Protein AF-A0A9D6YKG1-F1 (afdb_monomer_lite)

Radius of gyration: 42.81 Å; chains: 1; bounding box: 74×61×124 Å

Sequence (192 aa):
MGKFFSRFKTAPPDPAVSTWGNLTQFYSLLIFLIAVPFVLIVALVWLTGILGFSVWIFAGFAALCAFAVWRLTKAWSAFKAKMSAQGSEVHDIMREAAKHGKDVELSLLNGVVTLRYRGQQGLETLPAAIPAPPLALAAPTHLEAAAEVTHPLQPERLREELQEFIRLRDTGVISPEEFDRIKASLLQRISA

Secondary structure (DSSP, 8-state):
--SSSTT---PPPPHHHHHHHHHHHHHHHHHHHHHHHHHHHHHHHHHHHHHHHHHHHHHHHHHHHHHHHHHHHHHHHHHHHHHHHHHHHHHHHHHHHHHHT--EEEEETTTTEEEEE--S---------PPP----------------------HHHHHHHHHHHHHHHHTTSS-HHHHHHHHHHHHHHHH-

Structure (mmCIF, N/CA/C/O backbone):
data_AF-A0A9D6YKG1-F1
#
_entry.id   AF-A0A9D6YKG1-F1
#
loop_
_atom_site.group_PDB
_atom_site.id
_atom_site.type_symbol
_atom_site.label_atom_id
_atom_site.label_alt_id
_atom_site.label_comp_id
_atom_site.label_asym_id
_atom_site.label_entity_id
_atom_site.label_seq_id
_atom_site.pdbx_PDB_ins_code
_atom_site.Cartn_x
_atom_site.Cartn_y
_atom_site.Cartn_z
_atom_site.occupancy
_atom_site.B_iso_or_equiv
_atom_site.auth_seq_id
_atom_site.auth_comp_id
_atom_site.auth_asym_id
_atom_site.auth_atom_id
_atom_site.pdbx_PDB_model_num
ATOM 1 N N . MET A 1 1 ? 28.776 36.176 -72.552 1.00 52.09 1 MET A N 1
ATOM 2 C CA . MET A 1 1 ? 28.239 35.836 -71.215 1.00 52.09 1 MET A CA 1
ATOM 3 C C . MET A 1 1 ? 27.890 34.343 -71.138 1.00 52.09 1 MET A C 1
ATOM 5 O O . MET A 1 1 ? 26.730 33.995 -71.252 1.00 52.09 1 MET A O 1
ATOM 9 N N . GLY A 1 2 ? 28.865 33.434 -71.002 1.00 56.88 2 GLY A N 1
ATOM 10 C CA . GLY A 1 2 ? 28.560 31.985 -71.012 1.00 56.88 2 GLY A CA 1
ATOM 11 C C . GLY A 1 2 ? 29.566 31.072 -70.307 1.00 56.88 2 GLY A C 1
ATOM 12 O O . GLY A 1 2 ? 29.428 29.859 -70.359 1.00 56.88 2 GLY A O 1
ATOM 13 N N . LYS A 1 3 ? 30.587 31.629 -69.641 1.00 61.34 3 LYS A N 1
ATOM 14 C CA . LYS A 1 3 ? 31.668 30.848 -69.008 1.00 61.34 3 LYS A CA 1
ATOM 15 C C . LYS A 1 3 ? 31.593 30.794 -67.474 1.00 61.34 3 LYS A C 1
ATOM 17 O O . LYS A 1 3 ? 32.433 30.151 -66.860 1.00 61.34 3 LYS A O 1
ATOM 22 N N . PHE A 1 4 ? 30.588 31.430 -66.862 1.00 63.06 4 PHE A N 1
ATOM 23 C CA . PHE A 1 4 ? 30.410 31.453 -65.402 1.00 63.06 4 PHE A CA 1
ATOM 24 C C . PHE A 1 4 ? 29.445 30.380 -64.865 1.00 63.06 4 PHE A C 1
ATOM 26 O O . PHE A 1 4 ? 29.495 30.074 -63.681 1.00 63.06 4 PHE A O 1
ATOM 33 N N . PHE A 1 5 ? 28.631 29.742 -65.716 1.00 62.72 5 PHE A N 1
ATOM 34 C CA . PHE A 1 5 ? 27.654 28.725 -65.287 1.00 62.72 5 PHE A CA 1
ATOM 35 C C . PHE A 1 5 ? 28.134 27.271 -65.426 1.00 62.72 5 PHE A C 1
ATOM 37 O O . PHE A 1 5 ? 27.455 26.355 -64.979 1.00 62.72 5 PHE A O 1
ATOM 44 N N . SER A 1 6 ? 29.314 27.019 -66.001 1.00 59.34 6 SER A N 1
ATOM 45 C CA . SER A 1 6 ? 29.818 25.652 -66.216 1.00 59.34 6 SER A CA 1
ATOM 46 C C . SER A 1 6 ? 30.589 25.058 -65.030 1.00 59.34 6 SER A C 1
ATOM 48 O O . SER A 1 6 ? 30.966 23.888 -65.085 1.00 59.34 6 SER A O 1
ATOM 50 N N . ARG A 1 7 ? 30.821 25.824 -63.953 1.00 59.38 7 ARG A N 1
ATOM 51 C CA . ARG A 1 7 ? 31.571 25.360 -62.768 1.00 59.38 7 ARG A CA 1
ATOM 52 C C . ARG A 1 7 ? 30.713 24.781 -61.638 1.00 59.38 7 ARG A C 1
ATOM 54 O O . ARG A 1 7 ? 31.279 24.247 -60.695 1.00 59.38 7 ARG A O 1
ATOM 61 N N . PHE A 1 8 ? 29.385 24.795 -61.755 1.00 61.06 8 PHE A N 1
ATOM 62 C CA . PHE A 1 8 ? 28.477 24.132 -60.808 1.00 61.06 8 PHE A CA 1
ATOM 63 C C . PHE A 1 8 ? 27.961 22.797 -61.359 1.00 61.06 8 PHE A C 1
ATOM 65 O O . PHE A 1 8 ? 26.767 22.516 -61.326 1.00 61.06 8 PHE A O 1
ATOM 72 N N . LYS A 1 9 ? 28.854 21.954 -61.890 1.00 57.94 9 LYS A N 1
ATOM 73 C CA . LYS A 1 9 ? 28.532 20.527 -61.982 1.00 57.94 9 LYS A CA 1
ATOM 74 C C . LYS A 1 9 ? 28.623 19.981 -60.563 1.00 57.94 9 LYS A C 1
ATOM 76 O O . LYS A 1 9 ? 29.722 19.812 -60.045 1.00 57.94 9 LYS A O 1
ATOM 81 N N . THR A 1 10 ? 27.468 19.796 -59.933 1.00 65.38 10 THR A N 1
ATOM 82 C CA . THR A 1 10 ? 27.302 19.019 -58.704 1.00 65.38 10 THR A CA 1
ATOM 83 C C . THR A 1 10 ? 28.129 17.747 -58.841 1.00 65.38 10 THR A C 1
ATOM 85 O O . THR A 1 10 ? 27.922 16.970 -59.775 1.00 65.38 10 THR A O 1
ATOM 88 N N . ALA A 1 11 ? 29.127 17.585 -57.970 1.00 66.69 11 ALA A N 1
ATOM 89 C CA . ALA A 1 11 ? 29.905 16.358 -57.916 1.00 66.69 11 ALA A CA 1
ATOM 90 C C . ALA A 1 11 ? 28.928 15.177 -57.763 1.00 66.69 11 ALA A C 1
ATOM 92 O O . ALA A 1 11 ? 27.940 15.318 -57.031 1.00 66.69 11 ALA A O 1
ATOM 93 N N . PRO A 1 12 ? 29.137 14.056 -58.477 1.00 68.69 12 PRO A N 1
ATOM 94 C CA . PRO A 1 12 ? 28.288 12.885 -58.310 1.00 68.69 12 PRO A CA 1
ATOM 95 C C . PRO A 1 12 ? 28.269 12.514 -56.819 1.00 68.69 12 PRO A C 1
ATOM 97 O O . PRO A 1 12 ? 29.334 12.528 -56.197 1.00 68.69 12 PRO A O 1
ATOM 100 N N . PRO A 1 13 ? 27.086 12.270 -56.226 1.00 66.38 13 PRO A N 1
ATOM 101 C CA . PRO A 1 13 ? 26.977 12.002 -54.801 1.00 66.38 13 PRO A CA 1
ATOM 102 C C . PRO A 1 13 ? 27.870 10.818 -54.444 1.00 66.38 13 PRO A C 1
ATOM 104 O O . PRO A 1 13 ? 27.784 9.754 -55.059 1.00 66.38 13 PRO A O 1
ATOM 107 N N . ASP A 1 14 ? 28.757 11.047 -53.481 1.00 69.75 14 ASP A N 1
ATOM 108 C CA . ASP A 1 14 ? 29.755 10.080 -53.050 1.00 69.75 14 ASP A CA 1
ATOM 109 C C . ASP A 1 14 ? 29.025 8.839 -52.493 1.00 69.75 14 ASP A C 1
ATOM 111 O O . ASP A 1 14 ? 28.285 8.959 -51.506 1.00 69.75 14 ASP A O 1
ATOM 115 N N . PRO A 1 15 ? 29.161 7.645 -53.103 1.00 68.00 15 PRO A N 1
ATOM 116 C CA . PRO A 1 15 ? 28.363 6.468 -52.740 1.00 68.00 15 PRO A CA 1
ATOM 117 C C . PRO A 1 15 ? 28.587 6.027 -51.285 1.00 68.00 15 PRO A C 1
ATOM 119 O O . PRO A 1 15 ? 27.713 5.400 -50.684 1.00 68.00 15 PRO A O 1
ATOM 122 N N . ALA A 1 16 ? 29.723 6.416 -50.696 1.00 66.50 16 ALA A N 1
ATOM 123 C CA . ALA A 1 16 ? 30.060 6.178 -49.297 1.00 66.50 16 ALA A CA 1
ATOM 124 C C . ALA A 1 16 ? 29.119 6.899 -48.306 1.00 66.50 16 ALA A C 1
ATOM 126 O O . ALA A 1 16 ? 28.861 6.388 -47.212 1.00 66.50 16 ALA A O 1
ATOM 127 N N . VAL A 1 17 ? 28.555 8.056 -48.680 1.00 64.06 17 VAL A N 1
ATOM 128 C CA . VAL A 1 17 ? 27.615 8.806 -47.824 1.00 64.06 17 VAL A CA 1
ATOM 129 C C . VAL A 1 17 ? 26.230 8.147 -47.834 1.00 64.06 17 VAL A C 1
ATOM 131 O O . VAL A 1 17 ? 25.577 8.058 -46.792 1.00 64.06 17 VAL A O 1
ATOM 134 N N . SER A 1 18 ? 25.804 7.582 -48.969 1.00 68.31 18 SER A N 1
ATOM 135 C CA . SER A 1 18 ? 24.546 6.825 -49.060 1.00 68.31 18 SER A CA 1
ATOM 136 C C . SER A 1 18 ? 24.573 5.519 -48.259 1.00 68.31 18 SER A C 1
ATOM 138 O O . SER A 1 18 ? 23.550 5.129 -47.697 1.00 68.31 18 SER A O 1
ATOM 140 N N . THR A 1 19 ? 25.726 4.852 -48.139 1.00 81.62 19 THR A N 1
ATOM 141 C CA . THR A 1 19 ? 25.829 3.602 -47.366 1.00 81.62 19 THR A CA 1
ATOM 142 C C . THR A 1 19 ? 25.633 3.794 -45.862 1.00 81.62 19 THR A C 1
ATOM 144 O O . THR A 1 19 ? 24.982 2.961 -45.237 1.00 81.62 19 THR A O 1
ATOM 147 N N . TRP A 1 20 ? 26.104 4.901 -45.277 1.00 85.12 20 TRP A N 1
ATOM 148 C CA . TRP A 1 20 ? 25.932 5.180 -43.842 1.00 85.12 20 TRP A CA 1
ATOM 149 C C . TRP A 1 20 ? 24.485 5.504 -43.463 1.00 85.12 20 TRP A C 1
ATOM 151 O O . TRP A 1 20 ? 23.997 5.038 -42.429 1.00 85.12 20 TRP A O 1
ATOM 161 N N . GLY A 1 21 ? 23.783 6.263 -44.311 1.00 88.12 21 GLY A N 1
ATOM 162 C CA . GLY A 1 21 ? 22.361 6.559 -44.120 1.00 88.12 21 GLY A CA 1
ATOM 163 C C . GLY A 1 21 ? 21.513 5.288 -44.154 1.0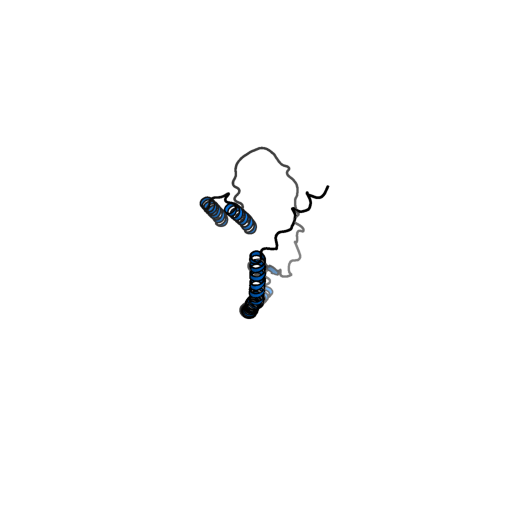0 88.12 21 GLY A C 1
ATOM 164 O O . GLY A 1 21 ? 20.728 5.042 -43.239 1.00 88.12 21 GLY A O 1
ATOM 165 N N . ASN A 1 22 ? 21.757 4.427 -45.146 1.00 89.19 22 ASN A N 1
ATOM 166 C CA . ASN A 1 22 ? 21.062 3.146 -45.279 1.00 89.19 22 ASN A CA 1
ATOM 167 C C . ASN A 1 22 ? 21.355 2.202 -44.103 1.00 89.19 22 ASN A C 1
ATOM 169 O O . ASN A 1 22 ? 20.443 1.554 -43.592 1.00 89.19 22 ASN A O 1
ATOM 173 N N . LEU A 1 23 ? 22.608 2.154 -43.636 1.00 92.81 23 LEU A N 1
ATOM 174 C CA . LEU A 1 23 ? 23.012 1.347 -42.486 1.00 92.81 23 LEU A CA 1
ATOM 175 C C . LEU A 1 23 ? 22.305 1.809 -41.201 1.00 92.81 23 LEU A C 1
ATOM 177 O O . LEU A 1 23 ? 21.731 1.004 -40.469 1.00 92.81 23 LEU A O 1
ATOM 181 N N . THR A 1 24 ? 22.298 3.120 -40.956 1.00 93.38 24 THR A N 1
ATOM 182 C CA . THR A 1 24 ? 21.646 3.723 -39.785 1.00 93.38 24 THR A CA 1
ATOM 183 C C . THR A 1 24 ? 20.139 3.479 -39.810 1.00 93.38 24 THR A C 1
ATOM 185 O O . THR A 1 24 ? 19.560 3.089 -38.797 1.00 93.38 24 THR A O 1
ATOM 188 N N . GLN A 1 25 ? 19.502 3.642 -40.973 1.00 93.31 25 GLN A N 1
ATOM 189 C CA . GLN A 1 25 ? 18.076 3.377 -41.144 1.00 93.31 25 GLN A CA 1
ATOM 190 C C . GLN A 1 25 ? 17.741 1.900 -40.902 1.00 93.31 25 GLN A C 1
ATOM 192 O O . GLN A 1 25 ? 16.776 1.603 -40.198 1.00 93.31 25 GLN A O 1
ATOM 197 N N . PHE A 1 26 ? 18.551 0.977 -41.426 1.00 95.62 26 PHE A N 1
ATOM 198 C CA . PHE A 1 26 ? 18.374 -0.458 -41.211 1.00 95.62 26 PHE A CA 1
ATOM 199 C C . PHE A 1 26 ? 18.458 -0.830 -39.724 1.00 95.62 26 PHE A C 1
ATOM 201 O O . PHE A 1 26 ? 17.550 -1.476 -39.198 1.00 95.62 26 PHE A O 1
ATOM 208 N N . TYR A 1 27 ? 19.500 -0.379 -39.018 1.00 96.31 27 TYR A N 1
ATOM 209 C CA . TYR A 1 27 ? 19.655 -0.676 -37.592 1.00 96.31 27 TYR A CA 1
ATOM 210 C C . TYR A 1 27 ? 18.612 0.022 -36.719 1.00 96.31 27 TYR A C 1
ATOM 212 O O . TYR A 1 27 ? 18.156 -0.569 -35.744 1.00 96.31 27 TYR A O 1
ATOM 220 N N . SER A 1 28 ? 18.183 1.236 -37.072 1.00 94.62 28 SER A N 1
ATOM 221 C CA . SER A 1 28 ? 17.086 1.919 -36.379 1.00 94.62 28 SER A CA 1
ATOM 222 C C . SER A 1 28 ? 15.785 1.119 -36.470 1.00 94.62 28 SER A C 1
ATOM 224 O O . SER A 1 28 ? 15.121 0.913 -35.454 1.00 94.62 28 SER A O 1
ATOM 226 N N . LEU A 1 29 ? 15.460 0.595 -37.656 1.00 96.38 29 LEU A N 1
ATOM 227 C CA . LEU A 1 29 ? 14.266 -0.224 -37.874 1.00 96.38 29 LEU A CA 1
ATOM 228 C C . LEU A 1 29 ? 14.367 -1.563 -37.127 1.00 96.38 29 LEU A C 1
ATOM 230 O O . LEU A 1 29 ? 13.410 -1.983 -36.481 1.00 96.38 29 LEU A O 1
ATOM 234 N N . LEU A 1 30 ? 15.546 -2.193 -37.137 1.00 96.44 30 LEU A N 1
ATOM 235 C CA . LEU A 1 30 ? 15.809 -3.431 -36.401 1.00 96.44 30 LEU A CA 1
ATOM 236 C C . LEU A 1 30 ? 15.684 -3.239 -34.881 1.00 96.44 30 LEU A C 1
ATOM 238 O O . LEU A 1 30 ? 15.025 -4.035 -34.215 1.00 96.44 30 LEU A O 1
ATOM 242 N N . ILE A 1 31 ? 16.261 -2.166 -34.331 1.00 96.62 31 ILE A N 1
ATOM 243 C CA . ILE A 1 31 ? 16.132 -1.826 -32.907 1.00 96.62 31 ILE A CA 1
ATOM 244 C C . ILE A 1 31 ? 14.673 -1.543 -32.565 1.00 96.62 31 ILE A C 1
ATOM 246 O O . ILE A 1 31 ? 14.187 -2.055 -31.564 1.00 96.62 31 ILE A O 1
ATOM 250 N N . PHE A 1 32 ? 13.958 -0.779 -33.391 1.00 96.94 32 PHE A N 1
ATOM 251 C CA . PHE A 1 32 ? 12.546 -0.479 -33.162 1.00 96.94 32 PHE A CA 1
ATOM 252 C C . PHE A 1 32 ? 11.691 -1.753 -33.124 1.00 96.94 32 PHE A C 1
ATOM 254 O O . PHE A 1 32 ? 10.885 -1.931 -32.211 1.00 96.94 32 PHE A O 1
ATOM 261 N N . LEU A 1 33 ? 11.925 -2.677 -34.060 1.00 96.88 33 LEU A N 1
ATOM 262 C CA . LEU A 1 33 ? 11.220 -3.957 -34.131 1.00 96.88 33 LEU A CA 1
ATOM 263 C C . LEU A 1 33 ? 11.434 -4.821 -32.879 1.00 96.88 33 LEU A C 1
ATOM 265 O O . LEU A 1 33 ? 10.518 -5.528 -32.471 1.00 96.88 33 LEU A O 1
ATOM 269 N N . ILE A 1 34 ? 12.615 -4.755 -32.260 1.00 96.31 34 ILE A N 1
ATOM 270 C CA . ILE A 1 34 ? 12.932 -5.484 -31.021 1.00 96.31 34 ILE A CA 1
ATOM 271 C C . ILE A 1 34 ? 12.439 -4.721 -29.781 1.00 96.31 34 ILE A C 1
ATOM 273 O O . ILE A 1 34 ? 11.966 -5.324 -28.818 1.00 96.31 34 ILE A O 1
ATOM 277 N N . ALA A 1 35 ? 12.514 -3.391 -29.797 1.00 96.00 35 ALA A N 1
ATOM 278 C CA . ALA A 1 35 ? 12.155 -2.542 -28.669 1.00 96.00 35 ALA A CA 1
ATOM 279 C C . ALA A 1 35 ? 10.656 -2.603 -28.352 1.00 96.00 35 ALA A C 1
ATOM 281 O O . ALA A 1 35 ? 10.285 -2.686 -27.183 1.00 96.00 35 ALA A O 1
ATOM 282 N N . VAL A 1 36 ? 9.794 -2.609 -29.374 1.00 95.38 36 VAL A N 1
ATOM 283 C CA . VAL A 1 36 ? 8.333 -2.668 -29.195 1.00 95.38 36 VAL A CA 1
ATOM 284 C C . VAL A 1 36 ? 7.885 -3.896 -28.381 1.00 95.38 36 VAL A C 1
ATOM 286 O O . VAL A 1 36 ? 7.255 -3.701 -27.338 1.00 95.38 36 VAL A O 1
ATOM 289 N N . PRO A 1 37 ? 8.204 -5.150 -28.767 1.00 97.06 37 PRO A N 1
ATOM 290 C CA . PRO A 1 37 ? 7.816 -6.318 -27.982 1.00 97.06 37 PRO A CA 1
ATOM 291 C C . PRO A 1 37 ? 8.505 -6.354 -26.613 1.00 97.06 37 PRO A C 1
ATOM 293 O O . PRO A 1 37 ? 7.883 -6.779 -25.643 1.00 97.06 37 PRO A O 1
ATOM 296 N N . PHE A 1 38 ? 9.744 -5.863 -26.497 1.00 97.00 38 PHE A N 1
ATOM 297 C CA . PHE A 1 38 ? 10.440 -5.790 -25.212 1.00 97.00 38 PHE A CA 1
ATOM 298 C C . PHE A 1 38 ? 9.701 -4.898 -24.204 1.00 97.00 38 PHE A C 1
ATOM 300 O O . PHE A 1 38 ? 9.421 -5.328 -23.085 1.00 97.00 38 PHE A O 1
ATOM 307 N N . VAL A 1 39 ? 9.313 -3.685 -24.613 1.00 96.19 39 VAL A N 1
ATOM 308 C CA . VAL A 1 39 ? 8.527 -2.770 -23.771 1.00 96.19 39 VAL A CA 1
ATOM 309 C C . VAL A 1 39 ? 7.176 -3.386 -23.414 1.00 96.19 39 VAL A C 1
ATOM 311 O O . VAL A 1 39 ? 6.746 -3.280 -22.267 1.00 96.19 39 VAL A O 1
ATOM 314 N N . LEU A 1 40 ? 6.529 -4.078 -24.357 1.00 96.19 40 LEU A N 1
ATOM 315 C CA . LEU A 1 40 ? 5.253 -4.750 -24.108 1.00 96.19 40 LEU A CA 1
ATOM 316 C C . LEU A 1 40 ? 5.370 -5.837 -23.031 1.00 96.19 40 LEU A C 1
ATOM 318 O O . LEU A 1 40 ? 4.521 -5.913 -22.146 1.00 96.19 40 LEU A O 1
ATOM 322 N N . ILE A 1 41 ? 6.430 -6.651 -23.076 1.00 95.94 41 ILE A N 1
ATOM 323 C CA . ILE A 1 41 ? 6.692 -7.692 -22.073 1.00 95.94 41 ILE A CA 1
ATOM 324 C C . ILE A 1 41 ? 6.940 -7.056 -20.705 1.00 95.94 41 ILE A C 1
ATOM 326 O O . ILE A 1 41 ? 6.336 -7.481 -19.724 1.00 95.94 41 ILE A O 1
ATOM 330 N N . VAL A 1 42 ? 7.780 -6.019 -20.631 1.00 95.00 42 VAL A N 1
ATOM 331 C CA . VAL A 1 42 ? 8.046 -5.305 -19.371 1.00 95.00 42 VAL A CA 1
ATOM 332 C C . VAL A 1 42 ? 6.757 -4.713 -18.799 1.00 95.00 42 VAL A C 1
ATOM 334 O O . VAL A 1 42 ? 6.483 -4.888 -17.614 1.00 95.00 42 VAL A O 1
ATOM 337 N N . ALA A 1 43 ? 5.932 -4.076 -19.633 1.00 92.81 43 ALA A N 1
ATOM 338 C CA . ALA A 1 43 ? 4.646 -3.525 -19.217 1.00 92.81 43 ALA A CA 1
ATOM 339 C C . ALA A 1 43 ? 3.682 -4.616 -18.726 1.00 92.81 43 ALA A C 1
ATOM 341 O O . ALA A 1 43 ? 3.019 -4.428 -17.709 1.00 92.81 43 ALA A O 1
ATOM 342 N N . LEU A 1 44 ? 3.632 -5.771 -19.396 1.00 94.38 44 LEU A N 1
ATOM 343 C CA . LEU A 1 44 ? 2.798 -6.903 -18.994 1.00 94.38 44 LEU A CA 1
ATOM 344 C C . LEU A 1 44 ? 3.263 -7.508 -17.663 1.00 94.38 44 LEU A C 1
ATOM 346 O O . LEU A 1 44 ? 2.444 -7.760 -16.782 1.00 94.38 44 LEU A O 1
ATOM 350 N N . VAL A 1 45 ? 4.570 -7.705 -17.479 1.00 93.94 45 VAL A N 1
ATOM 351 C CA . VAL A 1 45 ? 5.152 -8.186 -16.214 1.00 93.94 45 VAL A CA 1
ATOM 352 C C . VAL A 1 45 ? 4.892 -7.188 -15.084 1.00 93.94 45 VAL A C 1
ATOM 354 O O . VAL A 1 45 ? 4.518 -7.581 -13.983 1.00 93.94 45 VAL A O 1
ATOM 357 N N . TRP A 1 46 ? 5.019 -5.890 -15.353 1.00 90.69 46 TRP A N 1
ATOM 358 C CA . TRP A 1 46 ? 4.728 -4.845 -14.374 1.00 90.69 46 TRP A CA 1
ATOM 359 C C . TRP A 1 46 ? 3.240 -4.806 -13.998 1.00 90.69 46 TRP A C 1
ATOM 361 O O . TRP A 1 46 ? 2.898 -4.798 -12.815 1.00 90.69 46 TRP A O 1
ATOM 371 N N . LEU A 1 47 ? 2.349 -4.867 -14.993 1.00 87.19 47 LEU A N 1
ATOM 372 C CA . LEU A 1 47 ? 0.900 -4.881 -14.795 1.00 87.19 47 LEU A CA 1
ATOM 373 C C . LEU A 1 47 ? 0.463 -6.117 -14.001 1.00 87.19 47 LEU A C 1
ATOM 375 O O . LEU A 1 47 ? -0.281 -5.999 -13.031 1.00 87.19 47 LEU A O 1
ATOM 379 N N . THR A 1 48 ? 0.956 -7.297 -14.374 1.00 86.25 48 THR A N 1
ATOM 380 C CA . THR A 1 48 ? 0.666 -8.553 -13.665 1.00 86.25 48 THR A CA 1
ATOM 381 C C . THR A 1 48 ? 1.268 -8.573 -12.260 1.00 86.25 48 THR A C 1
ATOM 383 O O . THR A 1 48 ? 0.621 -9.072 -11.343 1.00 86.25 48 THR A O 1
ATOM 386 N N . GLY A 1 49 ? 2.441 -7.968 -12.049 1.00 83.75 49 GLY A N 1
ATOM 387 C CA . GLY A 1 49 ? 3.034 -7.790 -10.723 1.00 83.75 49 GLY A CA 1
ATOM 388 C C . GLY A 1 49 ? 2.175 -6.916 -9.805 1.00 83.75 49 GLY A C 1
ATOM 389 O O . GLY A 1 49 ? 1.911 -7.293 -8.663 1.00 83.75 49 GLY A O 1
ATOM 390 N N . ILE A 1 50 ? 1.671 -5.787 -10.311 1.00 80.88 50 ILE A N 1
ATOM 391 C CA . ILE A 1 50 ? 0.812 -4.868 -9.547 1.00 80.88 50 ILE A CA 1
ATOM 392 C C . ILE A 1 50 ? -0.571 -5.464 -9.287 1.00 80.88 50 ILE A C 1
ATOM 394 O O . ILE A 1 50 ? -1.052 -5.418 -8.152 1.00 80.88 50 ILE A O 1
ATOM 398 N N . LEU A 1 51 ? -1.207 -6.061 -10.301 1.00 80.31 51 LEU A N 1
ATOM 399 C CA . LEU A 1 51 ? -2.492 -6.740 -10.114 1.00 80.31 51 LEU A CA 1
ATOM 400 C C . LEU A 1 51 ? -2.352 -7.948 -9.178 1.00 80.31 51 LEU A C 1
ATOM 402 O O . LEU A 1 51 ? -3.231 -8.183 -8.350 1.00 80.31 51 LEU A O 1
ATOM 406 N N . GLY A 1 52 ? -1.234 -8.673 -9.251 1.00 77.38 52 GLY A N 1
ATOM 407 C CA . GLY A 1 52 ? -0.921 -9.770 -8.339 1.00 77.38 52 GLY A CA 1
ATOM 408 C C . GLY A 1 52 ? -0.795 -9.301 -6.890 1.00 77.38 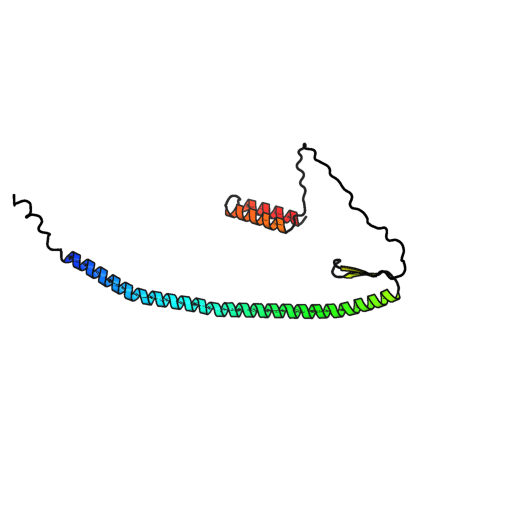52 GLY A C 1
ATOM 409 O O . GLY A 1 52 ? -1.350 -9.928 -5.989 1.00 77.38 52 GLY A O 1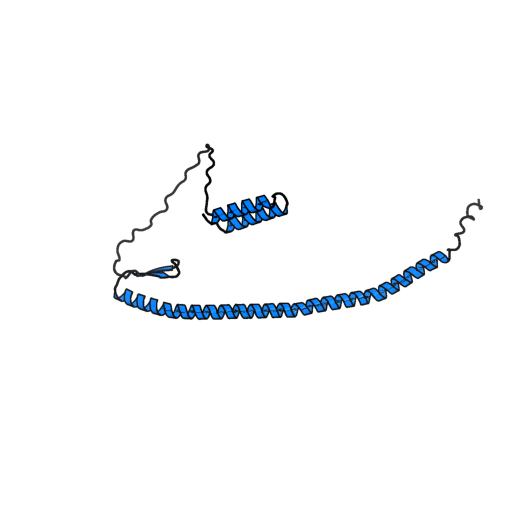
ATOM 410 N N . PHE A 1 53 ? -0.145 -8.157 -6.657 1.00 79.88 53 PHE A N 1
ATOM 411 C CA . PHE A 1 53 ? -0.041 -7.562 -5.323 1.00 79.88 53 PHE A CA 1
ATOM 412 C C . PHE A 1 53 ? -1.383 -7.067 -4.783 1.00 79.88 53 PHE A C 1
ATOM 414 O O . PHE A 1 53 ? -1.636 -7.170 -3.583 1.00 79.88 53 PHE A O 1
ATOM 421 N N . SER A 1 54 ? -2.262 -6.570 -5.657 1.00 81.62 54 SER A N 1
ATOM 422 C CA . SER A 1 54 ? -3.586 -6.085 -5.268 1.00 81.62 54 SER A CA 1
ATOM 423 C C . SER A 1 54 ? -4.392 -7.158 -4.529 1.00 81.62 54 SER A C 1
ATOM 425 O O . SER A 1 54 ? -4.940 -6.876 -3.465 1.00 81.62 54 SER A O 1
ATOM 427 N N . VAL A 1 55 ? -4.388 -8.406 -5.012 1.00 85.44 55 VAL A N 1
ATOM 428 C CA . VAL A 1 55 ? -5.107 -9.517 -4.360 1.00 85.44 55 VAL A CA 1
ATOM 429 C C . VAL A 1 55 ? -4.587 -9.772 -2.943 1.00 85.44 55 VAL A C 1
ATOM 431 O O . VAL A 1 55 ? -5.383 -9.931 -2.019 1.00 85.44 55 VAL A O 1
ATOM 434 N N . TRP A 1 56 ? -3.267 -9.754 -2.740 1.00 86.50 56 TRP A N 1
ATOM 435 C CA . TRP A 1 56 ? -2.662 -9.942 -1.417 1.00 86.50 56 TRP A CA 1
ATOM 436 C C . TRP A 1 56 ? -2.949 -8.780 -0.466 1.00 86.50 56 TRP A C 1
ATOM 438 O O . TRP A 1 56 ? -3.226 -9.010 0.711 1.00 86.50 56 TRP A O 1
ATOM 448 N N . ILE A 1 57 ? -2.944 -7.544 -0.971 1.00 84.19 57 ILE A N 1
ATOM 449 C CA . ILE A 1 57 ? -3.303 -6.355 -0.189 1.00 84.19 57 ILE A CA 1
ATOM 450 C C . ILE A 1 57 ? -4.774 -6.426 0.235 1.00 84.19 57 ILE A C 1
ATOM 452 O O . ILE A 1 57 ? -5.081 -6.213 1.408 1.00 84.19 57 ILE A O 1
ATOM 456 N N . PHE A 1 58 ? -5.682 -6.787 -0.677 1.00 85.50 58 PHE A N 1
ATOM 457 C CA . PHE A 1 58 ? -7.099 -6.960 -0.358 1.00 85.50 58 PHE A CA 1
ATOM 458 C C . PHE A 1 58 ? -7.340 -8.111 0.621 1.00 85.50 58 PHE A C 1
ATOM 460 O O . PHE A 1 58 ? -8.120 -7.950 1.557 1.00 85.50 58 PHE A O 1
ATOM 467 N N . ALA A 1 59 ? -6.650 -9.242 0.461 1.00 89.62 59 ALA A N 1
ATOM 468 C CA . ALA A 1 59 ? -6.737 -10.363 1.392 1.00 89.62 59 ALA A CA 1
ATOM 469 C C . ALA A 1 59 ? -6.235 -9.976 2.794 1.00 89.62 59 ALA A C 1
ATOM 471 O O . ALA A 1 59 ? -6.901 -10.260 3.790 1.00 89.62 59 ALA A O 1
ATOM 472 N N . GLY A 1 60 ? -5.101 -9.271 2.876 1.00 91.56 60 GLY A N 1
ATOM 473 C CA . GLY A 1 60 ? -4.565 -8.751 4.134 1.00 91.56 60 GLY A CA 1
ATOM 474 C C . GLY A 1 60 ? -5.512 -7.750 4.799 1.00 91.56 60 GLY A C 1
ATOM 475 O O . GLY A 1 60 ? -5.783 -7.855 5.995 1.00 91.56 60 GLY A O 1
ATOM 476 N N . PHE A 1 61 ? -6.081 -6.827 4.021 1.00 92.00 61 PHE A N 1
ATOM 477 C CA . PHE A 1 61 ? -7.061 -5.861 4.512 1.00 92.00 61 PHE A CA 1
ATOM 478 C C . PHE A 1 61 ? -8.341 -6.543 5.013 1.00 92.00 61 PHE A C 1
ATOM 480 O O . PHE A 1 61 ? -8.799 -6.255 6.117 1.00 92.00 61 PHE A O 1
ATOM 487 N N . ALA A 1 62 ? -8.882 -7.502 4.257 1.00 94.38 62 ALA A N 1
ATOM 488 C CA . ALA A 1 62 ? -10.058 -8.270 4.655 1.00 94.38 62 ALA A CA 1
ATOM 489 C C . ALA A 1 62 ? -9.815 -9.059 5.953 1.00 94.38 62 ALA A C 1
ATOM 491 O O . ALA A 1 62 ? -10.664 -9.046 6.848 1.00 94.38 62 ALA A O 1
ATOM 492 N N . ALA A 1 63 ? -8.643 -9.687 6.097 1.00 96.12 63 ALA A N 1
ATOM 493 C CA . ALA A 1 63 ? -8.255 -10.381 7.323 1.00 96.12 63 ALA A CA 1
ATOM 494 C C . ALA A 1 63 ? -8.151 -9.420 8.520 1.00 96.12 63 ALA A C 1
ATOM 496 O O . ALA A 1 63 ? -8.628 -9.735 9.612 1.00 96.12 63 ALA A O 1
ATOM 497 N N . LEU A 1 64 ? -7.586 -8.226 8.317 1.00 95.94 64 LEU A N 1
ATOM 498 C CA . LEU A 1 64 ? -7.468 -7.201 9.354 1.00 95.94 64 LEU A CA 1
ATOM 499 C C . LEU A 1 64 ? -8.845 -6.672 9.781 1.00 95.94 64 LEU A C 1
ATOM 501 O O . LEU A 1 64 ? -9.118 -6.573 10.979 1.00 95.94 64 LEU A O 1
ATOM 505 N N . CYS A 1 65 ? -9.746 -6.413 8.831 1.00 95.25 65 CYS A N 1
ATOM 506 C CA . CYS A 1 65 ? -11.133 -6.048 9.119 1.00 95.25 65 CYS A CA 1
ATOM 507 C C . CYS A 1 65 ? -11.863 -7.148 9.896 1.00 95.25 65 CYS A C 1
ATOM 509 O O . CYS A 1 65 ? -12.497 -6.857 10.911 1.00 95.25 65 CYS A O 1
ATOM 511 N N . ALA A 1 66 ? -11.742 -8.410 9.475 1.00 96.00 66 ALA A N 1
ATOM 512 C CA . ALA A 1 66 ? -12.339 -9.540 10.183 1.00 96.00 66 ALA A CA 1
ATOM 513 C C . ALA A 1 66 ? -11.810 -9.646 11.623 1.00 96.00 66 ALA A C 1
ATOM 515 O O . ALA A 1 66 ? -12.591 -9.813 12.563 1.00 96.00 66 ALA A O 1
ATOM 516 N N . PHE A 1 67 ? -10.500 -9.467 11.818 1.00 96.69 67 PHE A N 1
ATOM 517 C CA . PHE A 1 67 ? -9.885 -9.451 13.142 1.00 96.69 67 PHE A CA 1
ATOM 518 C C . PHE A 1 67 ? -10.391 -8.289 14.008 1.00 96.69 67 PHE A C 1
ATOM 520 O O . PHE A 1 67 ? -10.704 -8.491 15.182 1.00 96.69 67 PHE A O 1
ATOM 527 N N . ALA A 1 68 ? -10.524 -7.088 13.442 1.00 94.62 68 ALA A N 1
ATOM 528 C CA . ALA A 1 68 ? -11.045 -5.919 14.146 1.00 94.62 68 ALA A CA 1
ATOM 529 C C . ALA A 1 68 ? -12.502 -6.122 14.590 1.00 94.62 68 ALA A C 1
ATOM 531 O O . ALA A 1 68 ? -12.829 -5.885 15.755 1.00 94.62 68 ALA A O 1
ATOM 532 N N . VAL A 1 69 ? -13.360 -6.633 13.700 1.00 95.94 69 VAL A N 1
ATOM 533 C CA . VAL A 1 69 ? -14.757 -6.969 14.016 1.00 95.94 69 VAL A CA 1
ATOM 534 C C . VAL A 1 69 ? -14.818 -8.040 15.106 1.00 95.94 69 VAL A C 1
ATOM 536 O O . VAL A 1 69 ? -15.545 -7.884 16.089 1.00 95.94 69 VAL A O 1
ATOM 539 N N . TRP A 1 70 ? -14.009 -9.095 15.003 1.00 96.38 70 TRP A N 1
ATOM 540 C CA . TRP A 1 70 ? -13.922 -10.124 16.038 1.00 96.38 70 TRP A CA 1
ATOM 541 C C . TRP A 1 70 ? -13.499 -9.546 17.400 1.00 96.38 70 TRP A C 1
ATOM 543 O O . TRP A 1 70 ? -14.116 -9.837 18.427 1.00 96.38 70 TRP A O 1
ATOM 553 N N . ARG A 1 71 ? -12.509 -8.647 17.423 1.00 95.81 71 ARG A N 1
ATOM 554 C CA . ARG A 1 71 ? -12.081 -7.942 18.642 1.00 95.81 71 ARG A CA 1
ATOM 555 C C . ARG A 1 71 ? -13.202 -7.093 19.240 1.00 95.81 71 ARG A C 1
ATOM 557 O O . ARG A 1 71 ? -13.399 -7.145 20.455 1.00 95.81 71 ARG A O 1
ATOM 564 N N . LEU A 1 72 ? -13.933 -6.347 18.410 1.00 94.81 72 LEU A N 1
ATOM 565 C CA . LEU A 1 72 ? -15.056 -5.519 18.852 1.00 94.81 72 LEU A CA 1
ATOM 566 C C . LEU A 1 72 ? -16.180 -6.374 19.427 1.00 94.81 72 LEU A C 1
ATOM 568 O O . LEU A 1 72 ? -16.634 -6.099 20.531 1.00 94.81 72 LEU A O 1
ATOM 572 N N . THR A 1 73 ? -16.597 -7.432 18.731 1.00 94.62 73 THR A N 1
ATOM 573 C CA . THR A 1 73 ? -17.675 -8.311 19.215 1.00 94.62 73 THR A CA 1
ATOM 574 C C . THR A 1 73 ? -17.323 -8.952 20.557 1.00 94.62 73 THR A C 1
ATOM 576 O O . THR A 1 73 ? -18.159 -8.951 21.459 1.00 94.62 73 THR A O 1
ATOM 579 N N . LYS A 1 74 ? -16.071 -9.397 20.744 1.00 93.06 74 LYS A N 1
ATOM 580 C CA . LYS A 1 74 ? -15.591 -9.956 22.018 1.00 93.06 74 LYS A CA 1
ATOM 581 C C . LYS A 1 74 ? -15.537 -8.914 23.142 1.00 93.06 74 LYS A C 1
ATOM 583 O O . LYS A 1 74 ? -15.878 -9.210 24.287 1.00 93.06 74 LYS A O 1
ATOM 588 N N . ALA A 1 75 ? -15.106 -7.691 22.837 1.00 88.19 75 ALA A N 1
ATOM 589 C CA . ALA A 1 75 ? -15.110 -6.600 23.810 1.00 88.19 75 ALA A CA 1
ATOM 590 C C . ALA A 1 75 ? -16.544 -6.209 24.198 1.00 88.19 75 ALA A C 1
ATOM 592 O O . ALA A 1 75 ? -16.843 -6.000 25.373 1.00 88.19 75 ALA A O 1
ATOM 593 N N . TRP A 1 76 ? -17.450 -6.173 23.224 1.00 89.56 76 TRP A N 1
ATOM 594 C CA . TRP A 1 76 ? -18.835 -5.780 23.439 1.00 89.56 76 TRP A CA 1
ATOM 595 C C . TRP A 1 76 ? -19.627 -6.847 24.192 1.00 89.56 76 TRP A C 1
ATOM 597 O O . TRP A 1 76 ? -20.431 -6.505 25.056 1.00 89.56 76 TRP A O 1
ATOM 607 N N . SER A 1 77 ? -19.362 -8.134 23.945 1.00 87.25 77 SER A N 1
ATOM 608 C CA . SER A 1 77 ? -19.947 -9.227 24.728 1.00 87.25 77 SER A CA 1
ATOM 609 C C . SER A 1 77 ? -19.488 -9.180 26.186 1.00 87.25 77 SER A C 1
ATOM 611 O O . SER A 1 77 ? -20.303 -9.352 27.089 1.00 87.25 77 SER A O 1
ATOM 613 N N . ALA A 1 78 ? -18.209 -8.874 26.434 1.00 84.81 78 ALA A N 1
ATOM 614 C CA . ALA A 1 78 ? -17.693 -8.685 27.789 1.00 84.81 78 ALA A CA 1
ATOM 615 C C . ALA A 1 78 ? -18.315 -7.456 28.475 1.00 84.81 78 ALA A C 1
ATOM 617 O O . ALA A 1 78 ? -18.639 -7.503 29.659 1.00 84.81 78 ALA A O 1
ATOM 618 N N . PHE A 1 79 ? -18.522 -6.367 27.733 1.00 84.81 79 PHE A N 1
ATOM 619 C CA . PHE A 1 79 ? -19.169 -5.165 28.251 1.00 84.81 79 PHE A CA 1
ATOM 620 C C . PHE A 1 79 ? -20.648 -5.395 28.583 1.00 84.81 79 PHE A C 1
ATOM 622 O O . PHE A 1 79 ? -21.096 -5.007 29.658 1.00 84.81 79 PHE A O 1
ATOM 629 N N . LYS A 1 80 ? -21.390 -6.099 27.716 1.00 82.62 80 LYS A N 1
ATOM 630 C CA . LYS A 1 80 ? -22.779 -6.497 27.989 1.00 82.62 80 LYS A CA 1
ATOM 631 C C . LYS A 1 80 ? -22.886 -7.369 29.238 1.00 82.62 80 LYS A C 1
ATOM 633 O O . LYS A 1 80 ? -23.759 -7.114 30.056 1.00 82.62 80 LYS A O 1
ATOM 638 N N . ALA A 1 81 ? -21.977 -8.332 29.415 1.00 82.75 81 ALA A N 1
ATOM 639 C CA . ALA A 1 81 ? -21.947 -9.178 30.609 1.00 82.75 81 ALA A CA 1
ATOM 640 C C . ALA A 1 81 ? -21.699 -8.365 31.895 1.00 82.75 81 ALA A C 1
ATOM 642 O O . ALA A 1 81 ? -22.323 -8.615 32.925 1.00 82.75 81 ALA A O 1
ATOM 643 N N . LYS A 1 82 ? -20.827 -7.349 31.830 1.00 78.38 82 LYS A N 1
ATOM 644 C CA . LYS A 1 82 ? -20.589 -6.427 32.951 1.00 78.38 82 LYS A CA 1
ATOM 645 C C . LYS A 1 82 ? -21.795 -5.531 33.234 1.00 78.38 82 LYS A C 1
ATOM 647 O O . LYS A 1 82 ? -22.153 -5.361 34.393 1.00 78.38 82 LYS A O 1
ATOM 652 N N . MET A 1 83 ? -22.453 -5.011 32.197 1.00 74.25 83 MET A N 1
ATOM 653 C CA . MET A 1 83 ? -23.659 -4.192 32.352 1.00 74.25 83 MET A CA 1
ATOM 654 C C . MET A 1 83 ? -24.848 -4.979 32.901 1.00 74.25 83 MET A C 1
ATOM 656 O O . MET A 1 83 ? -25.595 -4.432 33.701 1.00 74.25 83 MET A O 1
ATOM 660 N N . SER A 1 84 ? -25.032 -6.248 32.523 1.00 74.69 84 SER A N 1
ATOM 661 C CA . SER A 1 84 ? -26.098 -7.069 33.110 1.00 74.69 84 SER A CA 1
ATOM 662 C C . SER A 1 84 ? -25.845 -7.376 34.586 1.00 74.69 84 SER A C 1
ATOM 664 O O . SER A 1 84 ? -26.790 -7.380 35.367 1.00 74.69 84 SER A O 1
ATOM 666 N N . ALA A 1 85 ? -24.584 -7.587 34.980 1.00 72.62 85 ALA A N 1
ATOM 667 C CA . ALA A 1 85 ? -24.225 -7.802 36.381 1.00 72.62 85 ALA A CA 1
ATOM 668 C C . ALA A 1 85 ? -24.435 -6.526 37.219 1.00 72.62 85 ALA A C 1
ATOM 670 O O . ALA A 1 85 ? -25.147 -6.557 38.218 1.00 72.62 85 ALA A O 1
ATOM 671 N N . GLN A 1 86 ? -23.918 -5.383 36.756 1.00 67.50 86 GLN A N 1
ATOM 672 C CA . GLN A 1 86 ? -24.085 -4.099 37.449 1.00 67.50 86 GLN A CA 1
ATOM 673 C C . GLN A 1 86 ? -25.531 -3.584 37.414 1.00 67.50 86 GLN A C 1
ATOM 675 O O . GLN A 1 86 ? -25.975 -2.931 38.351 1.00 67.50 86 GLN A O 1
ATOM 680 N N . GLY A 1 87 ? -26.295 -3.882 36.360 1.00 64.81 87 GLY A N 1
ATOM 681 C CA . GLY A 1 87 ? -27.700 -3.488 36.250 1.00 64.81 87 GLY A CA 1
ATOM 682 C C . GLY A 1 87 ? -28.589 -4.144 37.308 1.00 64.81 87 GLY A C 1
ATOM 683 O O . GLY A 1 87 ? -29.498 -3.490 37.816 1.00 64.81 87 GLY A O 1
ATOM 684 N N . SER A 1 88 ? -28.301 -5.395 37.687 1.00 63.62 88 SER A N 1
ATOM 685 C CA . SER A 1 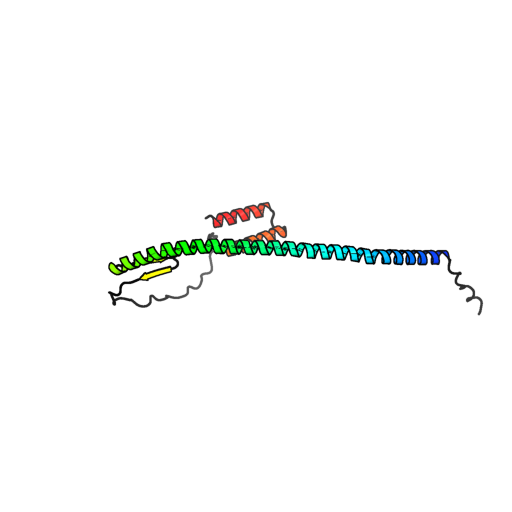88 ? -29.003 -6.069 38.788 1.00 63.62 88 SER A CA 1
ATOM 686 C C . SER A 1 88 ? -28.697 -5.409 40.132 1.00 63.62 88 SER A C 1
ATOM 688 O O . SER A 1 88 ? -29.612 -5.134 40.900 1.00 63.62 88 SER A O 1
ATOM 690 N N . GLU A 1 89 ? -27.427 -5.084 40.386 1.00 66.06 89 GLU A N 1
ATOM 691 C CA . GLU A 1 89 ? -26.996 -4.422 41.623 1.00 66.06 89 GLU A CA 1
ATOM 692 C C . GLU A 1 89 ? -27.589 -3.010 41.749 1.00 66.06 89 GLU A C 1
ATOM 694 O O . GLU A 1 89 ? -28.073 -2.631 42.812 1.00 66.06 89 GLU A O 1
ATOM 699 N N . VAL A 1 90 ? -27.631 -2.240 40.657 1.00 63.25 90 VAL A N 1
ATOM 700 C CA . VAL A 1 90 ? -28.246 -0.902 40.647 1.00 63.25 90 VAL A CA 1
ATOM 701 C C . VAL A 1 90 ? -29.760 -0.983 40.844 1.00 63.25 90 VAL A C 1
ATOM 703 O O . VAL A 1 90 ? -30.320 -0.135 41.538 1.00 63.25 90 VAL A O 1
ATOM 706 N N . HIS A 1 91 ? -30.432 -1.991 40.275 1.00 66.69 91 HIS A N 1
ATOM 707 C CA . HIS A 1 91 ? -31.872 -2.174 40.465 1.00 66.69 91 HIS A CA 1
ATOM 708 C C . HIS A 1 91 ? -32.218 -2.552 41.911 1.00 66.69 91 HIS A C 1
ATOM 710 O O . HIS A 1 91 ? -33.163 -1.992 42.470 1.00 66.69 91 HIS A O 1
ATOM 716 N N . ASP A 1 92 ? -31.426 -3.424 42.541 1.00 68.69 92 ASP A N 1
ATOM 717 C CA . ASP A 1 92 ? -31.601 -3.772 43.953 1.00 68.69 92 ASP A CA 1
ATOM 718 C C . ASP A 1 92 ? -31.292 -2.583 44.874 1.00 68.69 92 ASP A C 1
ATOM 720 O O . ASP A 1 92 ? -32.091 -2.286 45.761 1.00 68.69 92 ASP A O 1
ATOM 724 N N . ILE A 1 93 ? -30.232 -1.809 44.607 1.00 66.00 93 ILE A N 1
ATOM 725 C CA . ILE A 1 93 ? -29.926 -0.584 45.368 1.00 66.00 93 ILE A CA 1
ATOM 726 C C . ILE A 1 93 ? -31.034 0.466 45.201 1.00 66.00 93 ILE A C 1
ATOM 728 O O . ILE A 1 93 ? -31.428 1.092 46.183 1.00 66.00 93 ILE A O 1
ATOM 732 N N . MET A 1 94 ? -31.588 0.645 43.996 1.00 61.06 94 MET A N 1
ATOM 733 C CA . MET A 1 94 ? -32.743 1.526 43.774 1.00 61.06 94 MET A CA 1
ATOM 734 C C . MET A 1 94 ? -33.980 1.050 44.541 1.00 61.06 94 MET A C 1
ATOM 736 O O . MET A 1 94 ? -34.706 1.873 45.098 1.00 61.06 94 MET A O 1
ATOM 740 N N . ARG A 1 95 ? -34.231 -0.263 44.591 1.00 69.00 95 ARG A N 1
ATOM 741 C CA . ARG A 1 95 ? -35.377 -0.841 45.304 1.00 69.00 95 ARG A CA 1
ATOM 742 C C . ARG A 1 95 ? -35.237 -0.714 46.822 1.00 69.00 95 ARG A C 1
ATOM 744 O O . ARG A 1 95 ? -36.234 -0.458 47.496 1.00 69.00 95 ARG A O 1
ATOM 751 N N . GLU A 1 96 ? -34.024 -0.854 47.349 1.00 64.25 96 GLU A N 1
ATOM 752 C CA . GLU A 1 96 ? -33.692 -0.651 48.764 1.00 64.25 96 GLU A CA 1
ATOM 753 C C . GLU A 1 96 ? -33.766 0.844 49.139 1.00 64.25 96 GLU A C 1
ATOM 755 O O . GLU A 1 96 ? -34.406 1.217 50.122 1.00 64.25 96 GLU A O 1
ATOM 760 N N . ALA A 1 97 ? -33.211 1.730 48.302 1.00 59.72 97 ALA A N 1
ATOM 761 C CA . ALA A 1 97 ? -33.252 3.183 48.483 1.00 59.72 97 ALA A CA 1
ATOM 762 C C . ALA A 1 97 ? -34.683 3.745 48.433 1.00 59.72 97 ALA A C 1
ATOM 764 O O . ALA A 1 97 ? -35.054 4.577 49.263 1.00 59.72 97 ALA A O 1
ATOM 765 N N . ALA A 1 98 ? -35.515 3.242 47.514 1.00 60.22 98 ALA A N 1
ATOM 766 C CA . ALA A 1 98 ? -36.920 3.625 47.404 1.00 60.22 98 ALA A CA 1
ATOM 767 C C . ALA A 1 98 ? -37.749 3.199 48.627 1.00 60.22 98 ALA A C 1
ATOM 769 O O . ALA A 1 98 ? -38.672 3.913 49.013 1.00 60.22 98 ALA A O 1
ATOM 770 N N . LYS A 1 99 ? -37.413 2.073 49.273 1.00 57.66 99 LYS A N 1
ATOM 771 C CA . LYS A 1 99 ? -38.052 1.654 50.533 1.00 57.66 99 LYS A CA 1
ATOM 772 C C . LYS A 1 99 ? -37.619 2.505 51.727 1.00 57.66 99 LYS A C 1
ATOM 774 O O . LYS A 1 99 ? -38.396 2.664 52.663 1.00 57.66 99 LYS A O 1
ATOM 779 N N . HIS A 1 100 ? -36.405 3.050 51.695 1.00 54.50 100 HIS A N 1
ATOM 780 C CA . HIS A 1 100 ? -35.838 3.819 52.802 1.00 54.50 100 HIS A CA 1
ATOM 781 C C . HIS A 1 100 ? -36.037 5.338 52.708 1.00 54.50 100 HIS A C 1
ATOM 783 O O . HIS A 1 100 ? -35.669 6.037 53.652 1.00 54.50 100 HIS A O 1
ATOM 789 N N . GLY A 1 101 ? -36.625 5.860 51.622 1.00 51.16 101 GLY A N 1
ATOM 790 C CA . GLY A 1 101 ? -37.013 7.274 51.504 1.00 51.16 101 GLY A CA 1
ATOM 791 C C . GLY A 1 101 ? -35.856 8.271 51.641 1.00 51.16 101 GLY A C 1
ATOM 792 O O . GLY A 1 101 ? -36.089 9.443 51.923 1.00 51.16 101 GLY A O 1
ATOM 793 N N . LYS A 1 102 ? -34.610 7.814 51.482 1.00 48.41 102 LYS A N 1
ATOM 794 C CA . LYS A 1 102 ? -33.415 8.658 51.533 1.00 48.41 102 LYS A CA 1
ATOM 795 C C . LYS A 1 102 ? -33.013 9.066 50.124 1.00 48.41 102 LYS A C 1
ATOM 797 O O . LYS A 1 102 ? -33.010 8.237 49.217 1.00 48.41 102 LYS A O 1
ATOM 802 N N . ASP A 1 103 ? -32.640 10.333 49.979 1.00 52.56 103 ASP A N 1
ATOM 803 C CA . ASP A 1 103 ? -32.037 10.873 48.764 1.00 52.56 103 ASP A CA 1
ATOM 804 C C . ASP A 1 103 ? -30.740 10.106 48.473 1.00 52.56 103 ASP A C 1
ATOM 806 O O . ASP A 1 103 ? -29.775 10.183 49.236 1.00 52.56 103 ASP A O 1
ATOM 810 N N . VAL A 1 104 ? -30.725 9.331 47.389 1.00 54.66 104 VAL A N 1
ATOM 811 C CA . VAL A 1 104 ? -29.531 8.607 46.941 1.00 54.66 104 VAL A CA 1
ATOM 812 C C . VAL A 1 104 ? -29.032 9.236 45.650 1.00 54.66 104 VAL A C 1
ATOM 814 O O . VAL A 1 104 ? -29.761 9.359 44.664 1.00 54.66 104 VAL A O 1
ATOM 817 N N . GLU A 1 105 ? -27.764 9.636 45.668 1.00 55.09 105 GLU A N 1
ATOM 818 C CA . GLU A 1 105 ? -27.037 10.124 44.503 1.00 55.09 105 GLU A CA 1
ATOM 819 C C . GLU A 1 105 ? -26.274 8.957 43.884 1.00 55.09 105 GLU A C 1
ATOM 821 O O . GLU A 1 105 ? -25.286 8.475 44.437 1.00 55.09 105 GLU A O 1
ATOM 826 N N . LEU A 1 106 ? -26.739 8.479 42.732 1.00 53.25 106 LEU A N 1
ATOM 827 C CA . LEU A 1 106 ? -26.014 7.478 41.956 1.00 53.25 106 LEU A CA 1
ATOM 828 C C . LEU A 1 106 ? -25.185 8.211 40.898 1.00 53.25 106 LEU A C 1
ATOM 830 O O . LEU A 1 106 ? -25.721 8.770 39.939 1.00 53.25 106 LEU A O 1
ATOM 834 N N . SER A 1 107 ? -23.868 8.228 41.104 1.00 48.12 107 SER A N 1
ATOM 835 C CA . SER A 1 107 ? -22.894 8.730 40.133 1.00 48.12 107 SER A CA 1
ATOM 836 C C . SER A 1 107 ? -22.475 7.582 39.219 1.00 48.12 107 SER A C 1
ATOM 838 O O . SER A 1 107 ? -21.723 6.690 39.615 1.00 48.12 107 SER A O 1
ATOM 840 N N . LEU A 1 108 ? -23.011 7.571 38.001 1.00 52.91 108 LEU A N 1
ATOM 841 C CA . LEU A 1 108 ? -22.674 6.593 36.970 1.00 52.91 108 LEU A CA 1
ATOM 842 C C . LEU A 1 108 ? -21.619 7.191 36.026 1.00 52.91 108 LEU A C 1
ATOM 844 O O . LEU A 1 108 ? -21.600 8.394 35.766 1.00 52.91 108 LEU A O 1
ATOM 848 N N . LEU A 1 109 ? -20.739 6.333 35.493 1.00 53.31 109 LEU A N 1
ATOM 849 C CA . LEU A 1 109 ? -19.664 6.702 34.557 1.00 53.31 109 LEU A CA 1
ATOM 850 C C . LEU A 1 109 ? -18.717 7.799 35.078 1.00 53.31 109 LEU A C 1
ATOM 852 O O . LEU A 1 109 ? -18.566 8.843 34.449 1.00 53.31 109 LEU A O 1
ATOM 856 N N . ASN A 1 110 ? -18.033 7.548 36.200 1.00 46.62 110 ASN A N 1
ATOM 857 C CA . ASN A 1 110 ? -16.913 8.388 36.651 1.00 46.62 110 ASN A CA 1
ATOM 858 C C . ASN A 1 110 ? -17.284 9.888 36.786 1.00 46.62 110 ASN A C 1
ATOM 860 O O . ASN A 1 110 ? -16.476 10.764 36.489 1.00 46.62 110 ASN A O 1
ATOM 864 N N . GLY A 1 111 ? -18.529 10.181 37.187 1.00 48.31 111 GLY A N 1
ATOM 865 C CA . GLY A 1 111 ? -19.021 11.544 37.418 1.00 48.31 111 GLY A CA 1
ATOM 866 C C . GLY A 1 111 ? -19.705 12.236 36.236 1.00 48.31 111 GLY A C 1
ATOM 867 O O . GLY A 1 111 ? -20.140 13.371 36.393 1.00 48.31 111 GLY A O 1
ATOM 868 N N . VAL A 1 112 ? -19.844 11.591 35.073 1.00 50.66 112 VAL A N 1
ATOM 869 C CA . VAL A 1 112 ? -20.467 12.231 33.896 1.00 50.66 112 VAL A CA 1
ATOM 870 C C . VAL A 1 112 ? -21.997 12.225 33.973 1.00 50.66 112 VAL A C 1
ATOM 872 O O . VAL A 1 112 ? -22.644 13.123 33.437 1.00 50.66 112 VAL A O 1
ATOM 875 N N . VAL A 1 113 ? -22.594 11.244 34.656 1.00 40.81 113 VAL A N 1
ATOM 876 C CA . VAL A 1 113 ? -24.051 11.156 34.804 1.00 40.81 113 VAL A CA 1
ATOM 877 C C . VAL A 1 113 ? -24.405 11.040 36.280 1.00 40.81 113 VAL A C 1
ATOM 879 O O . VAL A 1 113 ? -24.237 9.988 36.896 1.00 40.81 113 VAL A O 1
ATOM 882 N N . THR A 1 114 ? -24.916 12.131 36.848 1.00 50.75 114 THR A N 1
ATOM 883 C CA . THR A 1 114 ? -25.449 12.165 38.211 1.00 50.75 114 THR A CA 1
ATOM 884 C C . THR A 1 114 ? -26.971 12.115 38.150 1.00 50.75 114 THR A C 1
ATOM 886 O O . THR A 1 114 ? -27.639 13.077 37.770 1.00 50.75 114 THR A O 1
ATOM 889 N N . LEU A 1 115 ? -27.547 10.966 38.502 1.00 50.03 115 LEU A N 1
ATOM 890 C CA . LEU A 1 115 ? -28.995 10.847 38.636 1.00 50.03 115 LEU A CA 1
ATOM 891 C C . LEU A 1 115 ? -29.352 11.106 40.106 1.00 50.03 115 LEU A C 1
ATOM 893 O O . LEU A 1 115 ? -29.097 10.265 40.968 1.00 50.03 115 LEU A O 1
ATOM 897 N N . ARG A 1 116 ? -29.908 12.288 40.402 1.00 55.00 116 ARG A N 1
ATOM 898 C CA . ARG A 1 116 ? -30.431 12.627 41.736 1.00 55.00 116 ARG A CA 1
ATOM 899 C C . ARG A 1 116 ? -31.918 12.290 41.775 1.00 55.00 116 ARG A C 1
ATOM 901 O O . ARG A 1 116 ? -32.730 13.007 41.194 1.00 55.00 116 ARG A O 1
ATOM 908 N N . TYR A 1 117 ? -32.273 11.195 42.440 1.00 46.72 117 TYR A N 1
ATOM 909 C CA . TYR A 1 117 ? -33.668 10.852 42.703 1.00 46.72 117 TYR A CA 1
ATOM 910 C C . TYR A 1 117 ? -34.063 11.440 44.060 1.00 46.72 117 TYR A C 1
ATOM 912 O O . TYR A 1 117 ? -33.679 10.907 45.099 1.00 46.72 117 TYR A O 1
ATOM 920 N N . ARG A 1 118 ? -34.789 12.566 44.048 1.00 50.78 118 ARG A N 1
ATOM 921 C CA . ARG A 1 118 ? -35.407 13.121 45.257 1.00 50.78 118 ARG A CA 1
ATOM 922 C C . ARG A 1 118 ? -36.762 12.471 45.471 1.00 50.78 118 ARG A C 1
ATOM 924 O O . ARG A 1 118 ? -37.649 12.586 44.623 1.00 50.78 118 ARG A O 1
ATOM 931 N N . GLY A 1 119 ? -36.904 11.793 46.606 1.00 44.16 119 GLY A N 1
ATOM 932 C CA . GLY A 1 119 ? -38.184 11.268 47.060 1.00 44.16 119 GLY A CA 1
ATOM 933 C C . GLY A 1 119 ? -39.201 12.403 47.168 1.00 44.16 119 GLY A C 1
ATOM 934 O O . GLY A 1 119 ? -38.916 13.470 47.703 1.00 44.16 119 GLY A O 1
ATOM 935 N N . GLN A 1 120 ? -40.384 12.180 46.609 1.00 43.97 120 GLN A N 1
ATOM 936 C CA . GLN A 1 120 ? -41.472 13.143 46.474 1.00 43.97 120 GLN A CA 1
ATOM 937 C C . GLN A 1 120 ? -42.142 13.450 47.829 1.00 43.97 120 GLN A C 1
ATOM 939 O O . GLN A 1 120 ? -43.302 13.115 48.037 1.00 43.97 120 GLN A O 1
ATOM 944 N N . GLN A 1 121 ? -41.424 14.072 48.766 1.00 41.03 121 GLN A N 1
ATOM 945 C CA . GLN A 1 121 ? -41.975 14.657 49.993 1.00 41.03 121 GLN A CA 1
ATOM 946 C C . GLN A 1 121 ? -41.165 15.903 50.369 1.00 41.03 121 GLN A C 1
ATOM 948 O O . GLN A 1 121 ? -40.164 15.823 51.070 1.00 41.03 121 GLN A O 1
ATOM 953 N N . GLY A 1 122 ? -41.584 17.065 49.867 1.00 39.84 122 GLY A N 1
ATOM 954 C CA . GLY A 1 122 ? -40.940 18.341 50.191 1.00 39.84 122 GLY A CA 1
ATOM 955 C C . GLY A 1 122 ? -41.094 19.378 49.088 1.00 39.84 122 GLY A C 1
ATOM 956 O O . GLY A 1 122 ? -40.111 19.887 48.559 1.00 39.84 122 GLY A O 1
ATOM 957 N N . LEU A 1 123 ? -42.339 19.641 48.699 1.00 43.94 123 LEU A N 1
ATOM 958 C CA . LEU A 1 123 ? -42.727 20.762 47.848 1.00 43.94 123 LEU A CA 1
ATOM 959 C C . LEU A 1 123 ? -42.601 22.052 48.673 1.00 43.94 123 LEU A C 1
ATOM 961 O O . LEU A 1 123 ? -43.596 22.541 49.173 1.00 43.94 123 LEU A O 1
ATOM 965 N N . GLU A 1 124 ? -41.389 22.564 48.874 1.00 42.97 124 GLU A N 1
ATOM 966 C CA . GLU A 1 124 ? -41.150 23.947 49.307 1.00 42.97 124 GLU A CA 1
ATOM 967 C C . GLU A 1 124 ? -39.645 24.243 49.245 1.00 42.97 124 GLU A C 1
ATOM 969 O O . GLU A 1 124 ? -38.830 23.489 49.767 1.00 42.97 124 GLU A O 1
ATOM 974 N N . THR A 1 125 ? -39.289 25.372 48.624 1.00 44.25 125 THR A N 1
ATOM 975 C CA . THR A 1 125 ? -37.938 25.969 48.511 1.00 44.25 125 THR A CA 1
ATOM 976 C C . THR A 1 125 ? -37.056 25.543 47.324 1.00 44.25 125 THR A C 1
ATOM 978 O O . THR A 1 125 ? -35.936 25.055 47.448 1.00 44.25 125 THR A O 1
ATOM 981 N N . LEU A 1 126 ? -37.521 25.876 46.120 1.00 42.12 126 LEU A N 1
ATOM 982 C CA . LEU A 1 126 ? -36.633 26.376 45.065 1.00 42.12 126 LEU A CA 1
ATOM 983 C C . LEU A 1 126 ? -36.557 27.908 45.198 1.00 42.12 126 LEU A C 1
ATOM 985 O O . LEU A 1 126 ? -37.556 28.565 44.902 1.00 42.12 126 LEU A O 1
ATOM 989 N N . PRO A 1 127 ? -35.425 28.523 45.590 1.00 43.59 127 PRO A N 1
ATOM 990 C CA . PRO A 1 127 ? -35.135 29.872 45.148 1.00 43.59 127 PRO A CA 1
ATOM 991 C C . PRO A 1 127 ? -34.701 29.788 43.686 1.00 43.59 127 PRO A C 1
ATOM 993 O O . PRO A 1 127 ? -33.758 29.085 43.316 1.00 43.59 127 PRO A O 1
ATOM 996 N N . ALA A 1 128 ? -35.464 30.493 42.866 1.00 41.19 128 ALA A N 1
ATOM 997 C CA . ALA A 1 128 ? -35.193 30.765 41.475 1.00 41.19 128 ALA A CA 1
ATOM 998 C C . ALA A 1 128 ? -33.769 31.299 41.247 1.00 41.19 128 ALA A C 1
ATOM 1000 O O . ALA A 1 128 ? -33.222 32.019 42.077 1.00 41.19 128 ALA A O 1
ATOM 1001 N N . ALA A 1 129 ? -33.245 30.976 40.062 1.00 46.41 129 ALA A N 1
ATOM 1002 C CA . ALA A 1 129 ? -32.344 31.810 39.272 1.00 46.41 129 ALA A CA 1
ATOM 1003 C C . ALA A 1 129 ? -31.249 32.552 40.060 1.00 46.41 129 ALA A C 1
ATOM 1005 O O . ALA A 1 129 ? -31.403 33.721 40.411 1.00 46.41 129 ALA A O 1
ATOM 1006 N N . ILE A 1 130 ? -30.096 31.902 40.244 1.00 43.53 130 ILE A N 1
ATOM 1007 C CA . ILE A 1 130 ? -28.872 32.645 40.555 1.00 43.53 130 ILE A CA 1
ATOM 1008 C C . ILE A 1 130 ? -28.351 33.261 39.241 1.00 43.53 130 ILE A C 1
ATOM 1010 O O . ILE A 1 130 ? -28.174 32.537 38.256 1.00 43.53 130 ILE A O 1
ATOM 1014 N N . PRO A 1 131 ? -28.180 34.593 39.207 1.00 44.84 131 PRO A N 1
ATOM 1015 C CA . PRO A 1 131 ? -28.023 35.399 38.005 1.00 44.84 131 PRO A CA 1
ATOM 1016 C C . PRO A 1 131 ? -26.569 35.425 37.528 1.00 44.84 131 PRO A C 1
ATOM 1018 O O . PRO A 1 131 ? -25.642 35.323 38.326 1.00 44.84 131 PRO A O 1
ATOM 1021 N N . ALA A 1 132 ? -26.368 35.651 36.230 1.00 51.78 132 ALA A N 1
ATOM 1022 C CA . ALA A 1 132 ? -25.110 36.190 35.726 1.00 51.78 132 ALA A CA 1
ATOM 1023 C C . ALA A 1 132 ? -24.940 37.637 36.228 1.00 51.78 132 ALA A C 1
ATOM 1025 O O . ALA A 1 132 ? -25.858 38.438 36.025 1.00 51.78 132 ALA A O 1
ATOM 1026 N N . PRO A 1 133 ? -23.797 38.010 36.832 1.00 53.25 133 PRO A N 1
ATOM 1027 C CA . PRO A 1 133 ? -23.440 39.407 37.021 1.00 53.25 133 PRO A CA 1
ATOM 1028 C C . PRO A 1 133 ? -22.277 39.833 36.103 1.00 53.25 133 PRO A C 1
ATOM 1030 O O . PRO A 1 133 ? -21.547 38.987 35.585 1.00 53.25 133 PRO A O 1
ATOM 1033 N N . PRO A 1 134 ? -22.130 41.148 35.864 1.00 53.12 134 PRO A N 1
ATOM 1034 C CA . PRO A 1 134 ? -21.746 41.681 34.563 1.00 53.12 134 PRO A CA 1
ATOM 1035 C C . PRO A 1 134 ? -20.464 42.543 34.601 1.00 53.12 134 PRO A C 1
ATOM 1037 O O . PRO A 1 134 ? -19.887 42.780 35.654 1.00 53.12 134 PRO A O 1
ATOM 1040 N N . LEU A 1 135 ? -20.128 43.105 33.434 1.00 40.91 135 LEU A N 1
ATOM 1041 C CA . LEU A 1 135 ? -19.344 44.334 33.220 1.00 40.91 135 LEU A CA 1
ATOM 1042 C C . LEU A 1 135 ? -17.807 44.300 33.385 1.00 40.91 135 LEU A C 1
ATOM 1044 O O . LEU A 1 135 ? -17.249 44.305 34.473 1.00 40.91 135 LEU A O 1
ATOM 1048 N N . ALA A 1 136 ? -17.154 44.420 32.224 1.00 43.06 136 ALA A N 1
ATOM 1049 C CA . ALA A 1 136 ? -16.245 45.508 31.850 1.00 43.06 136 ALA A CA 1
ATOM 1050 C C . ALA A 1 136 ? -15.334 46.121 32.934 1.00 43.06 136 ALA A C 1
ATOM 1052 O O . ALA A 1 136 ? -15.750 47.013 33.669 1.00 43.06 136 ALA A O 1
ATOM 1053 N N . LEU A 1 137 ? -14.036 45.809 32.854 1.00 43.38 137 LEU A N 1
ATOM 1054 C CA . LEU A 1 137 ? -12.977 46.777 33.142 1.00 43.38 137 LEU A CA 1
ATOM 1055 C C . LEU A 1 137 ? -12.120 46.973 31.883 1.00 43.38 137 LEU A C 1
ATOM 1057 O O . LEU A 1 137 ? -11.508 46.032 31.379 1.00 43.38 137 LEU A O 1
ATOM 1061 N N . ALA A 1 138 ? -12.110 48.205 31.374 1.00 39.69 138 ALA A N 1
ATOM 1062 C CA . ALA A 1 138 ? -11.147 48.673 30.388 1.00 39.69 138 ALA A CA 1
ATOM 1063 C C . ALA A 1 138 ? -9.743 48.799 31.015 1.00 39.69 138 ALA A C 1
ATOM 1065 O O . ALA A 1 138 ? -9.598 48.985 32.222 1.00 39.69 138 ALA A O 1
ATOM 1066 N N . ALA A 1 139 ? -8.737 48.667 30.152 1.00 42.62 139 ALA A N 1
ATOM 1067 C CA . ALA A 1 139 ? -7.305 48.550 30.417 1.00 42.62 139 ALA A CA 1
ATOM 1068 C C . ALA A 1 139 ? -6.668 49.636 31.309 1.00 42.62 139 ALA A C 1
ATOM 1070 O O . ALA A 1 139 ? -7.135 50.775 31.345 1.00 42.62 139 ALA A O 1
ATOM 1071 N N . PRO A 1 140 ? -5.471 49.332 31.845 1.00 38.69 140 PRO A N 1
ATOM 1072 C CA . PRO A 1 140 ? -4.375 50.293 31.853 1.00 38.69 140 PRO A CA 1
ATOM 1073 C C . PRO A 1 140 ? -3.139 49.753 31.111 1.00 38.69 140 PRO A C 1
ATOM 1075 O O . PRO A 1 140 ? -2.564 48.723 31.456 1.00 38.69 140 PRO A O 1
ATOM 1078 N N . THR A 1 141 ? -2.721 50.492 30.084 1.00 49.75 141 THR A N 1
ATOM 1079 C CA . THR A 1 141 ? -1.360 50.512 29.531 1.00 49.75 141 THR A CA 1
ATOM 1080 C C . THR A 1 141 ? -0.360 50.999 30.587 1.00 49.75 141 THR A C 1
ATOM 1082 O O . THR A 1 141 ? -0.684 51.906 31.350 1.00 49.75 141 THR A O 1
ATOM 1085 N N . HIS A 1 142 ? 0.861 50.451 30.533 1.00 37.09 142 HIS A N 1
ATOM 1086 C CA . HIS A 1 142 ? 2.044 50.683 31.386 1.00 37.09 142 HIS A CA 1
ATOM 1087 C C . HIS A 1 142 ? 2.171 49.780 32.624 1.00 37.09 142 HIS A C 1
ATOM 1089 O O . HIS A 1 142 ? 1.715 50.124 33.708 1.00 37.09 142 HIS A O 1
ATOM 1095 N N . LEU A 1 143 ? 2.887 48.659 32.475 1.00 39.78 143 LEU A N 1
ATOM 1096 C CA . LEU A 1 143 ? 4.224 48.453 33.060 1.00 39.78 143 LEU A CA 1
ATOM 1097 C C . LEU A 1 143 ? 4.732 47.036 32.739 1.00 39.78 143 LEU A C 1
ATOM 1099 O O . LEU A 1 143 ? 4.020 46.045 32.873 1.00 39.78 143 LEU A O 1
ATOM 1103 N N . GLU A 1 144 ? 5.975 46.985 32.277 1.00 44.69 144 GLU A N 1
ATOM 1104 C CA . GLU A 1 144 ? 6.770 45.793 32.008 1.00 44.69 144 GLU A CA 1
ATOM 1105 C C . GLU A 1 144 ? 6.987 44.970 33.286 1.00 44.69 144 GLU A C 1
ATOM 1107 O O . GLU A 1 144 ? 7.403 45.513 34.306 1.00 44.69 144 GLU A O 1
ATOM 1112 N N . ALA A 1 145 ? 6.786 43.655 33.208 1.00 34.16 145 ALA A N 1
ATOM 1113 C CA . ALA A 1 145 ? 7.568 42.668 33.950 1.00 34.16 145 ALA A CA 1
ATOM 1114 C C . ALA A 1 145 ? 7.292 41.281 33.364 1.00 34.16 145 ALA A C 1
ATOM 1116 O O . ALA A 1 145 ? 6.149 40.833 33.290 1.00 34.16 145 ALA A O 1
ATOM 1117 N N . ALA A 1 146 ? 8.360 40.607 32.946 1.00 46.09 146 ALA A N 1
ATOM 1118 C CA . ALA A 1 146 ? 8.358 39.189 32.646 1.00 46.09 146 ALA A CA 1
ATOM 1119 C C . ALA A 1 146 ? 7.734 38.410 33.816 1.00 46.09 146 ALA A C 1
ATOM 1121 O O . ALA A 1 146 ? 8.284 38.380 34.915 1.00 46.09 146 ALA A O 1
ATOM 1122 N N . ALA A 1 147 ? 6.587 37.787 33.572 1.00 39.16 147 ALA A N 1
ATOM 1123 C CA . ALA A 1 147 ? 5.997 36.806 34.463 1.00 39.16 147 ALA A CA 1
ATOM 1124 C C . ALA A 1 147 ? 5.590 35.608 33.608 1.00 39.16 147 ALA A C 1
ATOM 1126 O O . ALA A 1 147 ? 4.625 35.659 32.846 1.00 39.16 147 ALA A O 1
ATOM 1127 N N . GLU A 1 148 ? 6.396 34.551 33.699 1.00 49.38 148 GLU A N 1
ATOM 1128 C CA . GLU A 1 148 ? 6.071 33.209 33.234 1.00 49.38 148 GLU A CA 1
ATOM 1129 C C . GLU A 1 148 ? 4.724 32.789 33.827 1.00 49.38 148 GLU A C 1
ATOM 1131 O O . GLU A 1 148 ? 4.624 32.437 35.001 1.00 49.38 148 GLU A O 1
ATOM 1136 N N . VAL A 1 149 ? 3.669 32.829 33.015 1.00 46.78 149 VAL A N 1
ATOM 1137 C CA . VAL A 1 149 ? 2.409 32.170 33.350 1.00 46.78 149 VAL A CA 1
ATOM 1138 C C . VAL A 1 149 ? 2.426 30.816 32.659 1.00 46.78 149 VAL A C 1
ATOM 1140 O O . VAL A 1 149 ? 2.088 30.678 31.483 1.00 46.78 149 VAL A O 1
ATOM 1143 N N . THR A 1 150 ? 2.885 29.812 33.402 1.00 52.75 150 THR A N 1
ATOM 1144 C CA . THR A 1 150 ? 2.818 28.395 33.043 1.00 52.75 150 THR A CA 1
ATOM 1145 C C . THR A 1 150 ? 1.351 27.976 32.999 1.00 52.75 150 THR A C 1
ATOM 1147 O O . THR A 1 150 ? 0.781 27.500 33.977 1.00 52.75 150 THR A O 1
ATOM 1150 N N . HIS A 1 151 ? 0.701 28.214 31.864 1.00 51.88 151 HIS A N 1
ATOM 1151 C CA . HIS A 1 151 ? -0.582 27.599 31.567 1.00 51.88 151 HIS A CA 1
ATOM 1152 C C . HIS A 1 151 ? -0.335 26.127 31.205 1.00 51.88 151 HIS A C 1
ATOM 1154 O O . HIS A 1 151 ? 0.521 25.871 30.353 1.00 51.88 151 HIS A O 1
ATOM 1160 N N . PRO A 1 152 ? -1.060 25.156 31.794 1.00 53.84 152 PRO A N 1
ATOM 1161 C CA . PRO A 1 152 ? -0.995 23.775 31.334 1.00 53.84 152 PRO A CA 1
ATOM 1162 C C . PRO A 1 152 ? -1.445 23.749 29.870 1.00 53.84 152 PRO A C 1
ATOM 1164 O O . PRO A 1 152 ? -2.590 24.083 29.548 1.00 53.84 152 PRO A O 1
ATOM 1167 N N . LEU A 1 153 ? -0.506 23.447 28.968 1.00 55.91 153 LEU A N 1
ATOM 1168 C CA . LEU A 1 153 ? -0.766 23.471 27.536 1.00 55.91 153 LEU A CA 1
ATOM 1169 C C . LEU A 1 153 ? -1.810 22.408 27.205 1.00 55.91 153 LEU A C 1
ATOM 1171 O O . LEU A 1 153 ? -1.644 21.223 27.494 1.00 55.91 153 LEU A O 1
ATOM 1175 N N . GLN A 1 154 ? -2.889 22.843 26.560 1.00 61.16 154 GLN A N 1
ATOM 1176 C CA . GLN A 1 154 ? -3.848 21.927 25.964 1.00 61.16 154 GLN A CA 1
ATOM 1177 C C . GLN A 1 154 ? -3.100 21.028 24.962 1.00 61.16 154 GLN A C 1
ATOM 1179 O O . GLN A 1 154 ? -2.287 21.534 24.181 1.00 61.16 154 GLN A O 1
ATOM 1184 N N . PRO A 1 155 ? -3.368 19.711 24.944 1.00 62.88 155 PRO A N 1
ATOM 1185 C CA . PRO A 1 155 ? -2.610 18.749 24.141 1.00 62.88 155 PRO A CA 1
ATOM 1186 C C . PRO A 1 155 ? -2.673 19.023 22.629 1.00 62.88 155 PRO A C 1
ATOM 1188 O O . PRO A 1 155 ? -1.849 18.502 21.879 1.00 62.88 155 PRO A O 1
ATOM 1191 N N . GLU A 1 156 ? -3.628 19.838 22.175 1.00 66.88 156 GLU A N 1
ATOM 1192 C CA . GLU A 1 156 ? -3.759 20.252 20.776 1.00 66.88 156 GLU A CA 1
ATOM 1193 C C . GLU A 1 156 ? -2.723 21.313 20.374 1.00 66.88 156 GLU A C 1
ATOM 1195 O O . GLU A 1 156 ? -2.031 21.118 19.377 1.00 66.88 156 GLU A O 1
ATOM 1200 N N . ARG A 1 157 ? -2.503 22.357 21.187 1.00 70.38 157 ARG A N 1
ATOM 1201 C CA . ARG A 1 157 ? -1.505 23.407 20.886 1.00 70.38 157 ARG A CA 1
ATOM 1202 C C . ARG A 1 157 ? -0.072 22.888 20.892 1.00 70.38 157 ARG A C 1
ATOM 1204 O O . ARG A 1 157 ? 0.755 23.320 20.100 1.00 70.38 157 ARG A O 1
ATOM 1211 N N . LEU A 1 158 ? 0.207 21.889 21.724 1.00 71.62 158 LEU A N 1
ATOM 1212 C CA . LEU A 1 158 ? 1.522 21.259 21.776 1.00 71.62 158 LEU A CA 1
ATOM 1213 C C . LEU A 1 158 ? 1.880 20.517 20.480 1.00 71.62 158 LEU A C 1
ATOM 1215 O O . LEU A 1 158 ? 3.048 20.460 20.094 1.00 71.62 158 LEU A O 1
ATOM 1219 N N . ARG A 1 159 ? 0.882 19.937 19.800 1.00 74.25 159 ARG A N 1
ATOM 1220 C CA . ARG A 1 159 ? 1.099 19.290 18.499 1.00 74.25 159 ARG A CA 1
ATOM 1221 C C . ARG A 1 159 ? 1.416 20.317 17.420 1.00 74.25 159 ARG A C 1
ATOM 1223 O O . ARG A 1 159 ? 2.288 20.050 16.598 1.00 74.25 159 ARG A O 1
ATOM 1230 N N . GLU A 1 160 ? 0.743 21.463 17.449 1.00 79.62 160 GLU A N 1
ATOM 1231 C CA . GLU A 1 160 ? 0.983 22.568 16.517 1.00 79.62 160 GLU A CA 1
ATOM 1232 C C . GLU A 1 160 ? 2.398 23.137 16.694 1.00 79.62 160 GLU A C 1
ATOM 1234 O O . GLU A 1 160 ? 3.154 23.195 15.724 1.00 79.62 160 GLU A O 1
ATOM 1239 N N . GLU A 1 161 ? 2.805 23.423 17.934 1.00 73.56 161 GLU A N 1
ATOM 1240 C CA . GLU A 1 161 ? 4.146 23.936 18.245 1.00 73.56 161 GLU A CA 1
ATOM 1241 C C . GLU A 1 161 ? 5.250 22.929 17.871 1.00 73.56 161 GLU A C 1
ATOM 1243 O O . GLU A 1 161 ? 6.229 23.287 17.216 1.00 73.56 161 GLU A O 1
ATOM 1248 N N . LEU A 1 162 ? 5.091 21.635 18.191 1.00 78.88 162 LEU A N 1
ATOM 1249 C CA . LEU A 1 162 ? 6.058 20.604 17.778 1.00 78.88 162 LEU A CA 1
ATOM 1250 C C . LEU A 1 162 ? 6.169 20.478 16.255 1.00 78.88 162 LEU A C 1
ATOM 1252 O O . LEU A 1 162 ? 7.264 20.250 15.736 1.00 78.88 162 LEU A O 1
ATOM 1256 N N . GLN A 1 163 ? 5.058 20.611 15.532 1.00 81.38 163 GLN A N 1
ATOM 1257 C CA . GLN A 1 163 ? 5.060 20.543 14.075 1.00 81.38 163 GLN A CA 1
ATOM 1258 C C . GLN A 1 163 ? 5.771 21.754 13.456 1.00 81.38 163 GLN A C 1
ATOM 1260 O O . GLN A 1 163 ? 6.475 21.604 12.454 1.00 81.38 163 GLN A O 1
ATOM 1265 N N . GLU A 1 164 ? 5.646 22.929 14.071 1.00 81.00 164 GLU A N 1
ATOM 1266 C CA . GLU A 1 164 ? 6.380 24.131 13.683 1.00 81.00 164 GLU A CA 1
ATOM 1267 C C . GLU A 1 164 ? 7.890 23.981 13.940 1.00 81.00 164 GLU A C 1
ATOM 1269 O O . GLU A 1 164 ? 8.694 24.238 13.042 1.00 81.00 164 GLU A O 1
ATOM 1274 N N . PHE A 1 165 ? 8.295 23.428 15.090 1.00 78.88 165 PHE A N 1
ATOM 1275 C CA . PHE A 1 165 ? 9.710 23.162 15.385 1.00 78.88 165 PHE A CA 1
ATOM 1276 C C . PHE A 1 165 ? 10.342 22.100 14.475 1.00 78.88 165 PHE A C 1
ATOM 1278 O O . PHE A 1 165 ? 11.511 22.222 14.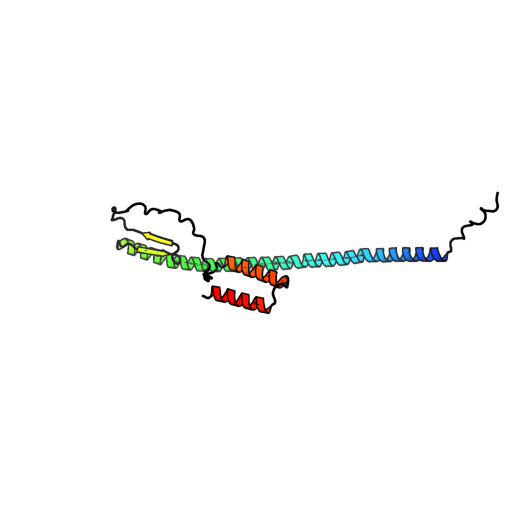108 1.00 78.88 165 PHE A O 1
ATOM 1285 N N . ILE A 1 166 ? 9.584 21.078 14.061 1.00 81.69 166 ILE A N 1
ATOM 1286 C CA . ILE A 1 166 ? 10.055 20.087 13.079 1.00 81.69 166 ILE A CA 1
ATOM 1287 C C . ILE A 1 166 ? 10.294 20.752 11.721 1.00 81.69 166 ILE A C 1
ATOM 1289 O O . ILE A 1 166 ? 11.328 20.510 11.102 1.00 81.69 166 ILE A O 1
ATOM 1293 N N . ARG A 1 167 ? 9.391 21.641 11.283 1.00 82.38 167 ARG A N 1
ATOM 1294 C CA . ARG A 1 167 ? 9.589 22.411 10.046 1.00 82.38 167 ARG A CA 1
ATOM 1295 C C . ARG A 1 167 ? 10.834 23.288 10.122 1.00 82.38 167 ARG A C 1
ATOM 1297 O O . ARG A 1 167 ? 11.610 23.295 9.175 1.00 82.38 167 ARG A O 1
ATOM 1304 N N . LEU A 1 168 ? 11.057 23.968 11.247 1.00 79.56 168 LEU A N 1
ATOM 1305 C CA . LEU A 1 168 ? 12.229 24.828 11.445 1.00 79.56 168 LEU A CA 1
ATOM 1306 C C . LEU A 1 168 ? 13.550 24.040 11.424 1.00 79.56 168 LEU A C 1
ATOM 1308 O O . LEU A 1 168 ? 14.524 24.487 10.809 1.00 79.56 168 LEU A O 1
ATOM 1312 N N . ARG A 1 169 ? 13.567 22.834 12.008 1.00 79.25 169 ARG A N 1
ATOM 1313 C CA . ARG A 1 169 ? 14.691 21.891 11.904 1.00 79.25 169 ARG A CA 1
ATOM 1314 C C . ARG A 1 169 ? 14.929 21.452 10.458 1.00 79.25 169 ARG A C 1
ATOM 1316 O O . ARG A 1 169 ? 16.064 21.478 9.994 1.00 79.25 169 ARG A O 1
ATOM 1323 N N . ASP A 1 170 ? 13.875 21.071 9.742 1.00 78.81 170 ASP A N 1
ATOM 1324 C CA . ASP A 1 170 ? 13.983 20.577 8.363 1.00 78.81 170 ASP A CA 1
ATOM 1325 C C . ASP A 1 170 ? 14.427 21.684 7.389 1.00 78.81 170 ASP A C 1
ATOM 1327 O O . ASP A 1 170 ? 15.113 21.412 6.406 1.00 78.81 170 ASP A O 1
ATOM 1331 N N . THR A 1 171 ? 14.115 22.948 7.696 1.00 82.81 171 THR A N 1
ATOM 1332 C CA . THR A 1 171 ? 14.646 24.124 6.983 1.00 82.81 171 THR A CA 1
ATOM 1333 C C . THR A 1 171 ? 16.076 24.510 7.380 1.00 82.81 171 THR A C 1
ATOM 1335 O O . THR A 1 171 ? 16.624 25.455 6.819 1.00 82.81 171 THR A O 1
ATOM 1338 N N . GLY A 1 172 ? 16.694 23.802 8.333 1.00 77.31 172 GLY A N 1
ATOM 1339 C CA . GLY A 1 172 ? 18.072 24.040 8.777 1.00 77.31 172 GLY A CA 1
ATOM 1340 C C . GLY A 1 172 ? 18.269 25.304 9.619 1.00 77.31 172 GLY A C 1
ATOM 1341 O O . GLY A 1 172 ? 19.405 25.725 9.817 1.00 77.31 172 GLY A O 1
ATOM 1342 N N . VAL A 1 173 ? 17.183 25.917 10.104 1.00 80.69 173 VAL A N 1
ATOM 1343 C CA . VAL A 1 173 ? 17.220 27.138 10.931 1.00 80.69 173 VAL A CA 1
ATOM 1344 C C . VAL A 1 173 ? 17.610 26.820 12.378 1.00 80.69 173 VAL A C 1
ATOM 1346 O O . VAL A 1 173 ? 18.169 27.670 13.061 1.00 80.69 173 VAL A O 1
ATOM 1349 N N . ILE A 1 174 ? 17.338 25.594 12.835 1.00 78.62 174 ILE A N 1
ATOM 1350 C CA . ILE A 1 174 ? 17.625 25.128 14.196 1.00 78.62 174 ILE A CA 1
ATOM 1351 C C . ILE A 1 174 ? 18.566 23.926 14.125 1.00 78.62 174 ILE A C 1
ATOM 1353 O O . ILE A 1 174 ? 18.353 23.004 13.331 1.00 78.62 174 ILE A O 1
ATOM 1357 N N . SER A 1 175 ? 19.595 23.920 14.971 1.00 77.38 175 SER A N 1
ATOM 1358 C CA . SER A 1 175 ? 20.507 22.784 15.103 1.00 77.38 175 SER A CA 1
ATOM 1359 C C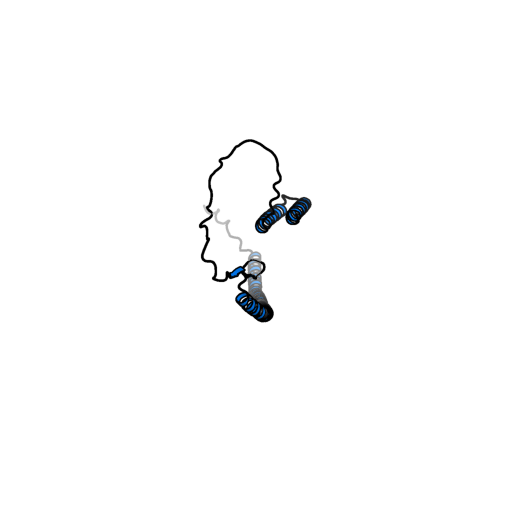 . SER A 1 175 ? 19.830 21.600 15.823 1.00 77.38 175 SER A C 1
ATOM 1361 O O . SER A 1 175 ? 18.923 21.790 16.638 1.00 77.38 175 SER A O 1
ATOM 1363 N N . PRO A 1 176 ? 20.245 20.347 15.570 1.00 77.88 176 PRO A N 1
ATOM 1364 C CA . PRO A 1 176 ? 19.641 19.179 16.220 1.00 77.88 176 PRO A CA 1
ATOM 1365 C C . PRO A 1 176 ? 19.739 19.228 17.755 1.00 77.88 176 PRO A C 1
ATOM 1367 O O . PRO A 1 176 ? 18.827 18.779 18.444 1.00 77.88 176 PRO A O 1
ATOM 1370 N N . GLU A 1 177 ? 20.795 19.841 18.292 1.00 77.62 177 GLU A N 1
ATOM 1371 C CA . GLU A 1 177 ? 20.997 19.989 19.737 1.00 77.62 177 GLU A CA 1
ATOM 1372 C C . GLU A 1 177 ? 20.013 20.985 20.375 1.00 77.62 177 GLU A C 1
ATOM 1374 O O . GLU A 1 177 ? 19.546 20.782 21.497 1.00 77.62 177 GLU A O 1
ATOM 1379 N N . GLU A 1 178 ? 19.654 22.055 19.661 1.00 74.00 178 GLU A N 1
ATOM 1380 C CA . GLU A 1 178 ? 18.660 23.036 20.112 1.00 74.00 178 GLU A CA 1
ATOM 1381 C C . GLU A 1 178 ? 17.244 22.456 20.081 1.00 74.00 178 GLU A C 1
ATOM 1383 O O . GLU A 1 178 ? 16.455 22.700 20.997 1.00 74.00 178 GLU A O 1
ATOM 1388 N N . PHE A 1 179 ? 16.937 21.625 19.082 1.00 78.69 179 PHE A N 1
ATOM 1389 C CA . PHE A 1 179 ? 15.659 20.921 19.004 1.00 78.69 179 PHE A CA 1
ATOM 1390 C C . PHE A 1 179 ? 15.442 19.996 20.211 1.00 78.69 179 PHE A C 1
ATOM 1392 O O . PHE A 1 179 ? 14.364 20.000 20.812 1.00 78.69 179 PHE A O 1
ATOM 1399 N N . ASP A 1 180 ? 16.471 19.251 20.618 1.00 80.19 180 ASP A N 1
ATOM 1400 C CA . ASP A 1 180 ? 16.375 18.349 21.768 1.00 80.19 180 ASP A CA 1
ATOM 1401 C C . ASP A 1 180 ? 16.183 19.106 23.093 1.00 80.19 180 ASP A C 1
ATOM 1403 O O . ASP A 1 180 ? 15.410 18.662 23.950 1.00 80.19 180 ASP A O 1
ATOM 1407 N N . ARG A 1 181 ? 16.786 20.295 23.245 1.00 80.94 181 ARG A N 1
ATOM 1408 C CA . ARG A 1 181 ? 16.552 21.174 24.409 1.00 80.94 181 ARG A CA 1
ATOM 1409 C C . ARG A 1 181 ? 15.118 21.705 24.457 1.00 80.94 181 ARG A C 1
ATOM 1411 O O . ARG A 1 181 ? 14.504 21.708 25.525 1.00 80.94 181 ARG A O 1
ATOM 1418 N N . ILE A 1 182 ? 14.566 22.117 23.315 1.00 79.69 182 ILE A N 1
ATOM 1419 C CA . ILE A 1 182 ? 13.184 22.614 23.216 1.00 79.69 182 ILE A CA 1
ATOM 1420 C C . ILE A 1 182 ? 12.187 21.485 23.502 1.00 79.69 182 ILE A C 1
ATOM 1422 O O . ILE A 1 182 ? 11.246 21.668 24.272 1.00 79.69 182 ILE A O 1
ATOM 1426 N N . LYS A 1 183 ? 12.429 20.286 22.962 1.00 80.12 183 LYS A N 1
ATOM 1427 C CA . LYS A 1 183 ? 11.618 19.094 23.233 1.00 80.12 183 LYS A CA 1
ATOM 1428 C C . LYS A 1 183 ? 11.621 18.723 24.719 1.00 80.12 183 LYS A C 1
ATOM 1430 O O . LYS A 1 183 ? 10.565 18.412 25.267 1.00 80.12 183 LYS A O 1
ATOM 1435 N N . ALA A 1 184 ? 12.782 18.769 25.373 1.00 82.00 184 ALA A N 1
ATOM 1436 C CA . ALA A 1 184 ? 12.894 18.508 26.806 1.00 82.00 184 ALA A CA 1
ATOM 1437 C C . ALA A 1 184 ? 12.128 19.550 27.644 1.00 82.00 184 ALA A C 1
ATOM 1439 O O . ALA A 1 184 ? 11.375 19.173 28.541 1.00 82.00 184 ALA A O 1
ATOM 1440 N N . SER A 1 185 ? 12.243 20.837 27.297 1.00 76.75 185 SER A N 1
ATOM 1441 C CA . SER A 1 185 ? 11.493 21.934 27.930 1.00 76.75 185 SER A CA 1
ATOM 1442 C C . SER A 1 185 ? 9.974 21.777 27.767 1.00 76.75 185 SER A C 1
ATOM 1444 O O . SER A 1 185 ? 9.224 21.926 28.733 1.00 76.75 185 SER A O 1
ATOM 1446 N N . LEU A 1 186 ? 9.506 21.398 26.572 1.00 77.38 186 LEU A N 1
ATOM 1447 C CA . LEU A 1 186 ? 8.084 21.154 26.307 1.00 77.38 186 LEU A CA 1
ATOM 1448 C C . LEU A 1 186 ? 7.540 19.968 27.107 1.00 77.38 186 LEU A C 1
ATOM 1450 O O . LEU A 1 186 ? 6.460 20.066 27.678 1.00 77.38 186 LEU A O 1
ATOM 1454 N N . LEU A 1 187 ? 8.285 18.863 27.196 1.00 78.12 187 LEU A N 1
ATOM 1455 C CA . LEU A 1 187 ? 7.869 17.702 27.988 1.00 78.12 187 LEU A CA 1
ATOM 1456 C C . LEU A 1 187 ? 7.831 18.009 29.490 1.00 78.12 187 LEU A C 1
ATOM 1458 O O . LEU A 1 187 ? 6.902 17.579 30.171 1.00 78.12 187 LEU A O 1
ATOM 1462 N N . GLN A 1 188 ? 8.785 18.797 29.993 1.00 78.00 188 GLN A N 1
ATOM 1463 C CA . GLN A 1 188 ? 8.808 19.224 31.392 1.00 78.00 188 GLN A CA 1
ATOM 1464 C C . GLN A 1 188 ? 7.567 20.055 31.757 1.00 78.00 188 GLN A C 1
ATOM 1466 O O . GLN A 1 188 ? 7.002 19.868 32.833 1.00 78.00 188 GLN A O 1
ATOM 1471 N N . ARG A 1 189 ? 7.097 20.906 30.835 1.00 68.81 189 ARG A N 1
ATOM 1472 C CA . ARG A 1 189 ? 5.875 21.717 30.992 1.00 68.81 189 ARG A CA 1
ATOM 1473 C C . ARG A 1 189 ? 4.572 20.907 30.979 1.00 68.81 189 ARG A C 1
ATOM 1475 O O . ARG A 1 189 ? 3.561 21.425 31.428 1.00 68.81 189 ARG A O 1
ATOM 1482 N N . ILE A 1 190 ? 4.576 19.674 30.464 1.00 65.69 190 ILE A N 1
ATOM 1483 C CA . ILE A 1 190 ? 3.422 18.752 30.528 1.00 65.69 190 ILE A CA 1
ATOM 1484 C C . ILE A 1 190 ? 3.427 17.954 31.836 1.00 65.69 190 ILE A C 1
ATOM 1486 O O . ILE A 1 190 ? 2.374 17.560 32.329 1.00 65.69 190 ILE A O 1
ATOM 1490 N N . SER A 1 191 ? 4.618 17.638 32.351 1.00 61.06 191 SER A N 1
ATOM 1491 C CA . SER A 1 191 ? 4.773 16.823 33.561 1.00 61.06 191 SER A CA 1
ATOM 1492 C C . SER A 1 191 ? 4.577 17.592 34.871 1.00 61.06 191 SER A C 1
ATOM 1494 O O . SER A 1 191 ? 4.465 16.952 35.915 1.00 61.06 191 SER A O 1
ATOM 1496 N N . ALA A 1 192 ? 4.595 18.927 34.811 1.00 49.75 192 ALA A N 1
ATOM 1497 C CA . ALA A 1 192 ? 4.353 19.835 35.931 1.00 49.75 192 ALA A CA 1
ATOM 1498 C C . ALA A 1 192 ? 2.869 20.215 36.008 1.00 49.75 192 ALA A C 1
ATOM 1500 O O . ALA A 1 192 ? 2.351 20.277 37.144 1.00 49.75 192 ALA A O 1
#

Foldseek 3Di:
DPDPPPPPPPDDPDVVVVVVVVVVVVVVVVCVVVVVVVVVVVVVVVVCVVVVVVVVVVVVVVVVVVVVVVVVVVVVVVVVVVCVVVVVVVVVVVVVCLVVQDFDWDQPDVNPDTDTDHRPDDPDDDDDDDDDDDDDDDDDDDDDDDDDPLDQDDPVVLVVVLVVLVVCVVVVVDDPVRNVVVVVVSVVSNVD

pLDDT: mean 70.61, std 18.49, range [34.16, 97.06]